Protein AF-0000000070396239 (afdb_homodimer)

Nearest PDB structures (foldseek):
  8in6-assembly1_A  TM=3.986E-01  e=7.238E-07  Aplysia kurodai
  5hbf-assembly3_A  TM=8.368E-01  e=1.268E-02  Homo sapiens
  6so0-assembly1_A  TM=6.307E-01  e=3.453E-02  Homo sapiens
  5hbf-assembly3_B  TM=3.928E-01  e=1.629E-02  Homo sapiens
  8yt8-assembly1_B  TM=1.748E-01  e=2.295E+00  Mus musculus

Structure (mmCIF, N/CA/C/O backbone):
data_AF-0000000070396239-model_v1
#
loop_
_entity.id
_entity.type
_entity.pdbx_description
1 polymer 'Uncharacterized protein LOC111132881'
#
loop_
_atom_site.group_PDB
_atom_site.id
_atom_site.type_symbol
_atom_site.label_atom_id
_atom_site.label_alt_id
_atom_site.label_comp_id
_atom_site.label_asym_id
_atom_site.label_entity_id
_atom_site.label_seq_id
_atom_site.pdbx_PDB_ins_code
_atom_site.Cartn_x
_atom_site.Cartn_y
_atom_site.Cartn_z
_atom_site.occupancy
_atom_site.B_iso_or_equiv
_atom_site.auth_seq_id
_atom_site.auth_comp_id
_atom_site.auth_asym_id
_atom_site.auth_atom_id
_atom_site.pdbx_PDB_model_num
ATOM 1 N N . MET A 1 1 ? 22.234 72.25 -17.516 1 35.88 1 MET A N 1
ATOM 2 C CA . MET A 1 1 ? 21.469 71.125 -18 1 35.88 1 MET A CA 1
ATOM 3 C C . MET A 1 1 ? 21.516 69.938 -17.031 1 35.88 1 MET A C 1
ATOM 5 O O . MET A 1 1 ? 22.516 69.188 -16.969 1 35.88 1 MET A O 1
ATOM 9 N N . LEU A 1 2 ? 20.906 70.125 -15.719 1 42.69 2 LEU A N 1
ATOM 10 C CA . LEU A 1 2 ? 20.766 69.188 -14.594 1 42.69 2 LEU A CA 1
ATOM 11 C C . LEU A 1 2 ? 19.906 68 -14.969 1 42.69 2 LEU A C 1
ATOM 13 O O . LEU A 1 2 ? 18.75 68.125 -15.359 1 42.69 2 LEU A O 1
ATOM 17 N N . SER A 1 3 ? 20.547 66.875 -15.492 1 46.28 3 SER A N 1
ATOM 18 C CA . SER A 1 3 ? 20 65.562 -15.797 1 46.28 3 SER A CA 1
ATOM 19 C C . SER A 1 3 ? 19.375 64.938 -14.57 1 46.28 3 SER A C 1
ATOM 21 O O . SER A 1 3 ? 20.031 64.75 -13.539 1 46.28 3 SER A O 1
ATOM 23 N N . HIS A 1 4 ? 18.062 65.188 -14.281 1 50.72 4 HIS A N 1
ATOM 24 C CA . HIS A 1 4 ? 17.25 64.5 -13.305 1 50.72 4 HIS A CA 1
ATOM 25 C C . HIS A 1 4 ? 17.234 63 -13.602 1 50.72 4 HIS A C 1
ATOM 27 O O . HIS A 1 4 ? 16.781 62.594 -14.672 1 50.72 4 HIS A O 1
ATOM 33 N N . PHE A 1 5 ? 18.203 62.25 -13.07 1 46.81 5 PHE A N 1
ATOM 34 C CA . PHE A 1 5 ? 18.172 60.781 -12.977 1 46.81 5 PHE A CA 1
ATOM 35 C C . PHE A 1 5 ? 16.922 60.312 -12.234 1 46.81 5 PHE A C 1
ATOM 37 O O . PHE A 1 5 ? 16.75 60.625 -11.047 1 46.81 5 PHE A O 1
ATOM 44 N N . LEU A 1 6 ? 15.75 60.125 -12.953 1 47.28 6 LEU A N 1
ATOM 45 C CA . LEU A 1 6 ? 14.586 59.438 -12.406 1 47.28 6 LEU A CA 1
ATOM 46 C C . LEU A 1 6 ? 14.938 58.031 -11.953 1 47.28 6 LEU A C 1
ATOM 48 O O . LEU A 1 6 ? 15.375 57.219 -12.766 1 47.28 6 LEU A O 1
ATOM 52 N N . LEU A 1 7 ? 15.367 57.812 -10.68 1 47.88 7 LEU A N 1
ATOM 53 C CA . LEU A 1 7 ? 15.461 56.5 -10.047 1 47.88 7 LEU A CA 1
ATOM 54 C C . LEU A 1 7 ? 14.117 55.781 -10.086 1 47.88 7 LEU A C 1
ATOM 56 O O . LEU A 1 7 ? 13.148 56.219 -9.461 1 47.88 7 LEU A O 1
ATOM 60 N N . THR A 1 8 ? 13.742 55.031 -11.172 1 49.97 8 THR A N 1
ATOM 61 C CA . THR A 1 8 ? 12.633 54.094 -11.164 1 49.97 8 THR A CA 1
ATOM 62 C C . THR A 1 8 ? 12.883 52.969 -10.141 1 49.97 8 THR A C 1
ATOM 64 O O . THR A 1 8 ? 13.898 52.281 -10.219 1 49.97 8 THR A O 1
ATOM 67 N N . THR A 1 9 ? 12.5 53.156 -8.859 1 50.78 9 THR A N 1
ATOM 68 C CA . THR A 1 9 ? 12.438 52.031 -7.906 1 50.78 9 THR A CA 1
ATOM 69 C C . THR A 1 9 ? 11.625 50.875 -8.469 1 50.78 9 THR A C 1
ATOM 71 O O . THR A 1 9 ? 10.484 51.062 -8.891 1 50.78 9 THR A O 1
ATOM 74 N N . VAL A 1 10 ? 12.203 49.875 -9.055 1 49.81 10 VAL A N 1
ATOM 75 C CA . VAL A 1 10 ? 11.594 48.594 -9.352 1 49.81 10 VAL A CA 1
ATOM 76 C C . VAL A 1 10 ? 11 48 -8.078 1 49.81 10 VAL A C 1
ATOM 78 O O . VAL A 1 10 ? 11.727 47.656 -7.141 1 49.81 10 VAL A O 1
ATOM 81 N N . TYR A 1 11 ? 9.836 48.531 -7.625 1 51.16 11 TYR A N 1
ATOM 82 C CA . TYR A 1 11 ? 9.102 47.75 -6.648 1 51.16 11 TYR A CA 1
ATOM 83 C C . TYR A 1 11 ? 8.977 46.281 -7.105 1 51.16 11 TYR A C 1
ATOM 85 O O . TYR A 1 11 ? 8.258 46 -8.055 1 51.16 11 TYR A O 1
ATOM 93 N N . GLY A 1 12 ? 10.102 45.469 -6.996 1 46.72 12 GLY A N 1
ATOM 94 C CA . GLY A 1 12 ? 10.047 44.031 -7.223 1 46.72 12 GLY A CA 1
ATOM 95 C C . GLY A 1 12 ? 8.867 43.375 -6.531 1 46.72 12 GLY A C 1
ATOM 96 O O . GLY A 1 12 ? 8.547 43.719 -5.391 1 46.72 12 GLY A O 1
ATOM 97 N N . MET A 1 13 ? 7.926 42.625 -7.148 1 49.94 13 MET A N 1
ATOM 98 C CA . MET A 1 13 ? 6.781 41.75 -6.93 1 49.94 13 MET A CA 1
ATOM 99 C C . MET A 1 13 ? 7.125 40.625 -5.934 1 49.94 13 MET A C 1
ATOM 101 O O . MET A 1 13 ? 7.641 39.594 -6.32 1 49.94 13 MET A O 1
ATOM 105 N N . THR A 1 14 ? 7.734 40.875 -4.863 1 52.56 14 THR A N 1
ATOM 106 C CA . THR A 1 14 ? 7.992 39.719 -4.02 1 52.56 14 THR A CA 1
ATOM 107 C C . THR A 1 14 ? 6.688 39.156 -3.471 1 52.56 14 THR A C 1
ATOM 109 O O . THR A 1 14 ? 6.699 38.344 -2.529 1 52.56 14 THR A O 1
ATOM 112 N N . LEU A 1 15 ? 5.41 39.438 -3.887 1 48.34 15 LEU A N 1
ATOM 113 C CA . LEU A 1 15 ? 4.281 39.062 -3.033 1 48.34 15 LEU A CA 1
ATOM 114 C C . LEU A 1 15 ? 3.957 37.594 -3.162 1 48.34 15 LEU A C 1
ATOM 116 O O . LEU A 1 15 ? 2.912 37.125 -2.691 1 48.34 15 LEU A O 1
ATOM 120 N N . VAL A 1 16 ? 4.629 36.812 -3.977 1 49.03 16 VAL A N 1
ATOM 121 C CA . VAL A 1 16 ? 3.984 35.562 -4.324 1 49.03 16 VAL A CA 1
ATOM 122 C C . VAL A 1 16 ? 4.117 34.562 -3.162 1 49.03 16 VAL A C 1
ATOM 124 O O . VAL A 1 16 ? 3.48 33.531 -3.162 1 49.03 16 VAL A O 1
ATOM 127 N N . LEU A 1 17 ? 5.066 34.594 -2.33 1 46.81 17 LEU A N 1
ATOM 128 C CA . LEU A 1 17 ? 5.277 33.531 -1.376 1 46.81 17 LEU A CA 1
ATOM 129 C C . LEU A 1 17 ? 4.215 33.531 -0.282 1 46.81 17 LEU A C 1
ATOM 131 O O . LEU A 1 17 ? 4.062 32.562 0.463 1 46.81 17 LEU A O 1
ATOM 135 N N . ALA A 1 18 ? 3.383 34.5 0.023 1 52.03 18 ALA A N 1
ATOM 136 C CA . ALA A 1 18 ? 2.482 34.656 1.164 1 52.03 18 ALA A CA 1
ATOM 137 C C . ALA A 1 18 ? 1.228 33.812 0.992 1 52.03 18 ALA A C 1
ATOM 139 O O . ALA A 1 18 ? 0.577 33.438 1.974 1 52.03 18 ALA A O 1
ATOM 140 N N . PHE A 1 19 ? 0.921 33.25 -0.24 1 50.09 19 PHE A N 1
ATOM 141 C CA . PHE A 1 19 ? -0.422 32.719 -0.443 1 50.09 19 PHE A CA 1
ATOM 142 C C . PHE A 1 19 ? -0.506 31.25 0.014 1 50.09 19 PHE A C 1
ATOM 144 O O . PHE A 1 19 ? -1.572 30.797 0.423 1 50.09 19 PHE A O 1
ATOM 151 N N . TYR A 1 20 ? 0.455 30.422 -0.102 1 50.03 20 TYR A N 1
ATOM 152 C CA . TYR A 1 20 ? 0.316 29.031 0.312 1 50.03 20 TYR A CA 1
ATOM 153 C C . TYR A 1 20 ? 0.136 28.922 1.822 1 50.03 20 TYR A C 1
ATOM 155 O O . TYR A 1 20 ? -0.576 28.047 2.309 1 50.03 20 TYR A O 1
ATOM 163 N N . GLU A 1 21 ? 0.754 29.75 2.666 1 53.5 21 GLU A N 1
ATOM 164 C CA . GLU A 1 21 ? 0.657 29.797 4.121 1 53.5 21 GLU A CA 1
ATOM 165 C C . GLU A 1 21 ? -0.747 30.188 4.57 1 53.5 21 GLU A C 1
ATOM 167 O O . GLU A 1 21 ? -1.236 29.719 5.594 1 53.5 21 GLU A O 1
ATOM 172 N N . SER A 1 22 ? -1.407 30.812 3.674 1 56.94 22 SER A N 1
ATOM 173 C CA . SER A 1 22 ? -2.701 31.359 4.051 1 56.94 22 SER A CA 1
ATOM 174 C C . SER A 1 22 ? -3.793 30.297 4.02 1 56.94 22 SER A C 1
ATOM 176 O O . SER A 1 22 ? -4.711 30.312 4.844 1 56.94 22 SER A O 1
ATOM 178 N N . ALA A 1 23 ? -3.67 29.391 3.098 1 60.94 23 ALA A N 1
ATOM 179 C CA . ALA A 1 23 ? -4.758 28.422 2.973 1 60.94 23 ALA A CA 1
ATOM 180 C C . ALA A 1 23 ? -4.77 27.453 4.152 1 60.94 23 ALA A C 1
ATOM 182 O O . ALA A 1 23 ? -5.832 27.109 4.676 1 60.94 23 ALA A O 1
ATOM 183 N N . VAL A 1 24 ? -3.621 27.109 4.637 1 63.38 24 VAL A N 1
ATOM 184 C CA . VAL A 1 24 ? -3.557 26.172 5.754 1 63.38 24 VAL A CA 1
ATOM 185 C C . VAL A 1 24 ? -4.055 26.844 7.027 1 63.38 24 VAL A C 1
ATOM 187 O O . VAL A 1 24 ? -4.727 26.219 7.848 1 63.38 24 VAL A O 1
ATOM 190 N N . ASP A 1 25 ? -3.809 28.062 7.09 1 65.94 25 ASP A N 1
ATOM 191 C CA . ASP A 1 25 ? -4.258 28.766 8.281 1 65.94 25 ASP A CA 1
ATOM 192 C C . ASP A 1 25 ? -5.781 28.875 8.32 1 65.94 25 ASP A C 1
ATOM 194 O O . ASP A 1 25 ? -6.387 28.797 9.398 1 65.94 25 ASP A O 1
ATOM 198 N N . GLU A 1 26 ? -6.301 28.906 7.18 1 74.69 26 GLU A N 1
ATOM 199 C CA . GLU A 1 26 ? -7.758 28.938 7.125 1 74.69 26 GLU A CA 1
ATOM 200 C C . GLU A 1 26 ? -8.359 27.609 7.594 1 74.69 26 GLU A C 1
ATOM 202 O O . GLU A 1 26 ? -9.406 27.594 8.242 1 74.69 26 GLU A O 1
ATOM 207 N N . ILE A 1 27 ? -7.582 26.656 7.387 1 73.75 27 ILE A N 1
ATOM 208 C CA . ILE A 1 27 ? -8.086 25.344 7.781 1 73.75 27 ILE A CA 1
ATOM 209 C C . ILE A 1 27 ? -8.031 25.219 9.305 1 73.75 27 ILE A C 1
ATOM 211 O O . ILE A 1 27 ? -8.859 24.531 9.898 1 73.75 27 ILE A O 1
ATOM 215 N N . CYS A 1 28 ? -7.18 25.953 9.914 1 81.19 28 CYS A N 1
ATOM 216 C CA . CYS A 1 28 ? -6.98 25.828 11.352 1 81.19 28 CYS A CA 1
ATOM 217 C C . CYS A 1 28 ? -7.871 26.812 12.109 1 81.19 28 CYS A C 1
ATOM 219 O O . CYS A 1 28 ? -8 26.734 13.328 1 81.19 28 CYS A O 1
ATOM 221 N N . SER A 1 29 ? -8.484 27.594 11.305 1 77.81 29 SER A N 1
ATOM 222 C CA . SER A 1 29 ? -9.297 28.578 12.008 1 77.81 29 SER A CA 1
ATOM 223 C C . SER A 1 29 ? -10.328 27.922 12.906 1 77.81 29 SER A C 1
ATOM 225 O O . SER A 1 29 ? -11.227 27.234 12.43 1 77.81 29 SER A O 1
ATOM 227 N N . GLY A 1 30 ? -10.102 28.031 14.141 1 73.44 30 GLY A N 1
ATOM 228 C CA . GLY A 1 30 ? -11.023 27.5 15.133 1 73.44 30 GLY A CA 1
ATOM 229 C C . GLY A 1 30 ? -10.82 26.016 15.391 1 73.44 30 GLY A C 1
ATOM 230 O O . GLY A 1 30 ? -11.672 25.375 16.016 1 73.44 30 GLY A O 1
ATOM 231 N N . ARG A 1 31 ? -9.812 25.453 14.734 1 74.38 31 ARG A N 1
ATOM 232 C CA . ARG A 1 31 ? -9.594 24.016 14.922 1 74.38 31 ARG A CA 1
ATOM 233 C C . ARG A 1 31 ? -8.211 23.75 15.5 1 74.38 31 ARG A C 1
ATOM 235 O O . ARG A 1 31 ? -7.219 24.344 15.055 1 74.38 31 ARG A O 1
ATOM 242 N N . ASP A 1 32 ? -8.172 23.031 16.672 1 73.94 32 ASP A N 1
ATOM 243 C CA . ASP A 1 32 ? -6.875 22.719 17.266 1 73.94 32 ASP A CA 1
ATOM 244 C C . ASP A 1 32 ? -6.578 21.234 17.188 1 73.94 32 ASP A C 1
ATOM 246 O O . ASP A 1 32 ? -5.5 20.781 17.594 1 73.94 32 ASP A O 1
ATOM 250 N N . ASP A 1 33 ? -7.379 20.594 16.5 1 77.62 33 ASP A N 1
ATOM 251 C CA . ASP A 1 33 ? -7.215 19.156 16.531 1 77.62 33 ASP A CA 1
ATOM 252 C C . ASP A 1 33 ? -6.938 18.594 15.141 1 77.62 33 ASP A C 1
ATOM 254 O O . ASP A 1 33 ? -6.957 17.375 14.93 1 77.62 33 ASP A O 1
ATOM 258 N N . VAL A 1 34 ? -6.578 19.562 14.305 1 78.75 34 VAL A N 1
ATOM 259 C CA . VAL A 1 34 ? -6.438 19.078 12.93 1 78.75 34 VAL A CA 1
ATOM 260 C C . VAL A 1 34 ? -4.965 18.797 12.633 1 78.75 34 VAL A C 1
ATOM 262 O O . VAL A 1 34 ? -4.09 19.594 12.961 1 78.75 34 VAL A O 1
ATOM 265 N N . ILE A 1 35 ? -4.691 17.625 12.172 1 85.19 35 ILE A N 1
ATOM 266 C CA . ILE A 1 35 ? -3.357 17.219 11.75 1 85.19 35 ILE A CA 1
ATOM 267 C C . ILE A 1 35 ? -3.375 16.844 10.266 1 85.19 35 ILE A C 1
ATOM 269 O O . ILE A 1 35 ? -4.289 16.172 9.797 1 85.19 35 ILE A O 1
ATOM 273 N N . PHE A 1 36 ? -2.336 17.453 9.555 1 85.44 36 PHE A N 1
ATOM 274 C CA . PHE A 1 36 ? -2.16 17.141 8.141 1 85.44 36 PHE A CA 1
ATOM 275 C C . PHE A 1 36 ? -0.758 16.609 7.875 1 85.44 36 PHE A C 1
ATOM 277 O O . PHE A 1 36 ? 0.226 17.344 8.023 1 85.44 36 PHE A O 1
ATOM 284 N N . ALA A 1 37 ? -0.773 15.398 7.457 1 91.12 37 ALA A N 1
ATOM 285 C CA . ALA A 1 37 ? 0.536 14.844 7.121 1 91.12 37 ALA A CA 1
ATOM 286 C C . ALA A 1 37 ? 0.984 15.289 5.734 1 91.12 37 ALA A C 1
ATOM 288 O O . ALA A 1 37 ? 0.214 15.227 4.773 1 91.12 37 ALA A O 1
ATOM 289 N N . ARG A 1 38 ? 2.211 15.781 5.652 1 89.88 38 ARG A N 1
ATOM 290 C CA . ARG A 1 38 ? 2.793 16.172 4.375 1 89.88 38 ARG A CA 1
ATOM 291 C C . ARG A 1 38 ? 3.686 15.07 3.816 1 89.88 38 ARG A C 1
ATOM 293 O O . ARG A 1 38 ? 3.756 14.875 2.602 1 89.88 38 ARG A O 1
ATOM 300 N N . SER A 1 39 ? 4.363 14.469 4.645 1 95.06 39 SER A N 1
ATOM 301 C CA . SER A 1 39 ? 5.238 13.336 4.355 1 95.06 39 SER A CA 1
ATOM 302 C C . SER A 1 39 ? 5.391 12.43 5.574 1 95.06 39 SER A C 1
ATOM 304 O O . SER A 1 39 ? 4.852 12.727 6.645 1 95.06 39 SER A O 1
ATOM 306 N N . CYS A 1 40 ? 6.082 11.398 5.352 1 97.06 40 CYS A N 1
ATOM 307 C CA . CYS A 1 40 ? 6.34 10.523 6.492 1 97.06 40 CYS A CA 1
ATOM 308 C C . CYS A 1 40 ? 7.234 11.211 7.516 1 97.06 40 CYS A C 1
ATOM 310 O O . CYS A 1 40 ? 7.312 10.773 8.664 1 97.06 40 CYS A O 1
ATOM 312 N N . LYS A 1 41 ? 7.879 12.312 7.09 1 96.56 41 LYS A N 1
ATOM 313 C CA . LYS A 1 41 ? 8.828 12.977 7.98 1 96.56 41 LYS A CA 1
ATOM 314 C C . LYS A 1 41 ? 8.281 14.312 8.469 1 96.56 41 LYS A C 1
ATOM 316 O O . LYS A 1 41 ? 8.875 14.953 9.336 1 96.56 41 LYS A O 1
ATOM 321 N N . THR A 1 42 ? 7.145 14.742 7.871 1 95.81 42 THR A N 1
ATOM 322 C CA . THR A 1 42 ? 6.664 16.078 8.195 1 95.81 42 THR A CA 1
ATOM 323 C C . THR A 1 42 ? 5.141 16.109 8.258 1 95.81 42 THR A C 1
ATOM 325 O O . THR A 1 42 ? 4.469 15.477 7.441 1 95.81 42 THR A O 1
ATOM 328 N N . TYR A 1 43 ? 4.676 16.812 9.227 1 94.38 43 TYR A N 1
ATOM 329 C CA . TYR A 1 43 ? 3.24 17.047 9.305 1 94.38 43 TYR A CA 1
ATOM 330 C C . TYR A 1 43 ? 2.943 18.422 9.898 1 94.38 43 TYR A C 1
ATOM 332 O O . TYR A 1 43 ? 3.816 19.047 10.508 1 94.38 43 TYR A O 1
ATOM 340 N N . LEU A 1 44 ? 1.719 18.875 9.586 1 91.75 44 LEU A N 1
ATOM 341 C CA . LEU A 1 44 ? 1.223 20.125 10.117 1 91.75 44 LEU A CA 1
ATOM 342 C C . LEU A 1 44 ? 0.203 19.891 11.227 1 91.75 44 LEU A C 1
ATOM 344 O O . LEU A 1 44 ? -0.625 18.984 11.125 1 91.75 44 LEU A O 1
ATOM 348 N N . LYS A 1 45 ? 0.348 20.641 12.203 1 89.69 45 LYS A N 1
ATOM 349 C CA . LYS A 1 45 ? -0.667 20.625 13.258 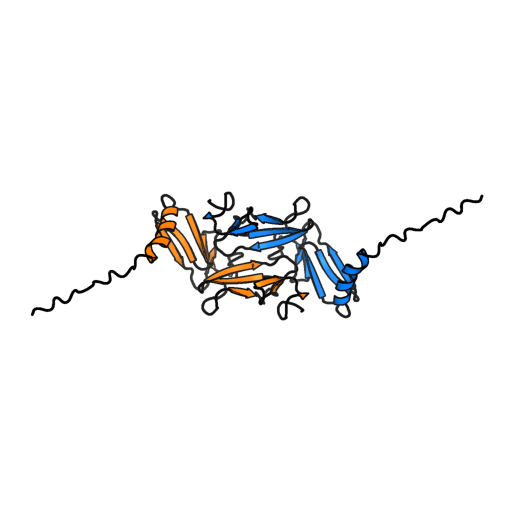1 89.69 45 LYS A CA 1
ATOM 350 C C . LYS A 1 45 ? -1.138 22.047 13.586 1 89.69 45 LYS A C 1
ATOM 352 O O . LYS A 1 45 ? -0.387 23.016 13.422 1 89.69 45 LYS A O 1
ATOM 357 N N . CYS A 1 46 ? -2.439 22.078 13.992 1 86.44 46 CYS A N 1
ATOM 358 C CA . CYS A 1 46 ? -2.994 23.375 14.367 1 86.44 46 CYS A CA 1
ATOM 359 C C . CYS A 1 46 ? -2.748 23.656 15.844 1 86.44 46 CYS A C 1
ATOM 361 O O . CYS A 1 46 ? -3.01 22.812 16.703 1 86.44 46 CYS A O 1
ATOM 363 N N . GLU A 1 47 ? -2.141 24.719 16.062 1 85.06 47 GLU A N 1
ATOM 364 C CA . GLU A 1 47 ? -1.921 25.266 17.406 1 85.06 47 GLU A CA 1
ATOM 365 C C . GLU A 1 47 ? -2.297 26.75 17.453 1 85.06 47 GLU A C 1
ATOM 367 O O . GLU A 1 47 ? -1.696 27.578 16.766 1 85.06 47 GLU A O 1
ATOM 372 N N . ASN A 1 48 ? -3.34 27 18.391 1 85.06 48 ASN A N 1
ATOM 373 C CA . ASN A 1 48 ? -3.805 28.359 18.562 1 85.06 48 ASN A CA 1
ATOM 374 C C . ASN A 1 48 ? -4.246 28.984 17.25 1 85.06 48 ASN A C 1
ATOM 376 O O . ASN A 1 48 ? -3.85 30.094 16.906 1 85.06 48 ASN A O 1
ATOM 380 N N . GLY A 1 49 ? -4.805 28.266 16.406 1 81.06 49 GLY A N 1
ATOM 381 C CA . GLY A 1 49 ? -5.402 28.734 15.164 1 81.06 49 GLY A CA 1
ATOM 382 C C . GLY A 1 49 ? -4.414 28.828 14.016 1 81.06 49 GLY A C 1
ATOM 383 O O . GLY A 1 49 ? -4.766 29.25 12.914 1 81.06 49 GLY A O 1
ATOM 384 N N . THR A 1 50 ? -3.189 28.5 14.305 1 84.44 50 THR A N 1
ATOM 385 C CA . THR A 1 50 ? -2.158 28.562 13.281 1 84.44 50 THR A CA 1
ATOM 386 C C . THR A 1 50 ? -1.571 27.172 13.023 1 84.44 50 THR A C 1
ATOM 388 O O . THR A 1 50 ? -1.437 26.375 13.945 1 84.44 50 THR A O 1
ATOM 391 N N . ALA A 1 51 ? -1.209 27 11.758 1 86.75 51 ALA A N 1
ATOM 392 C CA . ALA A 1 51 ? -0.601 25.719 11.406 1 86.75 51 ALA A CA 1
ATOM 393 C C . ALA A 1 51 ? 0.892 25.719 11.727 1 86.75 51 ALA A C 1
ATOM 395 O O . ALA A 1 51 ? 1.616 26.641 11.352 1 86.75 51 ALA A O 1
ATOM 396 N N . VAL A 1 52 ? 1.249 24.734 12.477 1 91.19 52 VAL A N 1
ATOM 397 C CA . VAL A 1 52 ? 2.666 24.562 12.781 1 91.19 52 VAL A CA 1
ATOM 398 C C . VAL A 1 52 ? 3.184 23.297 12.102 1 91.19 52 VAL A C 1
ATOM 400 O O . VAL A 1 52 ? 2.529 22.25 12.148 1 91.19 52 VAL A O 1
ATOM 403 N N . THR A 1 53 ? 4.414 23.422 11.539 1 93.25 53 THR A N 1
ATOM 404 C CA . THR A 1 53 ? 5.016 22.281 10.867 1 93.25 53 THR A CA 1
ATOM 405 C C . THR A 1 53 ? 5.934 21.516 11.828 1 93.25 53 THR A C 1
ATOM 407 O O . THR A 1 53 ? 6.785 22.125 12.484 1 93.25 53 THR A O 1
ATOM 410 N N . VAL A 1 54 ? 5.711 20.281 11.945 1 95.56 54 VAL A N 1
ATOM 411 C CA . VAL A 1 54 ? 6.562 19.422 12.75 1 95.56 54 VAL A CA 1
ATOM 412 C C . VAL A 1 54 ? 7.41 18.531 11.844 1 95.56 54 VAL A C 1
ATOM 414 O O . VAL A 1 54 ? 6.891 17.922 10.898 1 95.56 54 VAL A O 1
ATOM 417 N N . HIS A 1 55 ? 8.719 18.453 12.102 1 96.5 55 HIS A N 1
ATOM 418 C CA . HIS A 1 55 ? 9.656 17.562 11.414 1 96.5 55 HIS A CA 1
ATOM 419 C C . HIS A 1 55 ? 10.125 16.438 12.328 1 96.5 55 HIS A C 1
ATOM 421 O O . HIS A 1 55 ? 10.602 16.703 13.438 1 96.5 55 HIS A O 1
ATOM 427 N N . CYS A 1 56 ? 10.023 15.266 11.797 1 96.56 56 CYS A N 1
ATOM 428 C CA . CYS A 1 56 ? 10.469 14.133 12.602 1 96.56 56 CYS A CA 1
ATOM 429 C C . CYS A 1 56 ? 11.977 13.953 12.508 1 96.56 56 CYS A C 1
ATOM 431 O O . CYS A 1 56 ? 12.578 14.203 11.453 1 96.56 56 CYS A O 1
ATOM 433 N N . ASP A 1 57 ? 12.547 13.398 13.523 1 94.12 57 ASP A N 1
ATOM 434 C CA . ASP A 1 57 ? 13.992 13.18 13.594 1 94.12 57 ASP A CA 1
ATOM 435 C C . ASP A 1 57 ? 14.406 11.992 12.727 1 94.12 57 ASP A C 1
ATOM 437 O O . ASP A 1 57 ? 13.555 11.32 12.133 1 94.12 57 ASP A O 1
ATOM 441 N N . LYS A 1 58 ? 15.695 11.703 12.68 1 89.25 58 LYS A N 1
ATOM 442 C CA . LYS A 1 58 ? 16.328 10.766 11.766 1 89.25 58 LYS A CA 1
ATOM 443 C C . LYS A 1 58 ? 15.68 9.391 11.844 1 89.25 58 LYS A C 1
ATOM 445 O O . LYS A 1 58 ? 15.305 8.812 10.82 1 89.25 58 LYS A O 1
ATOM 450 N N . TYR A 1 59 ? 15.352 8.93 12.953 1 91.44 59 TYR A N 1
ATOM 451 C CA . TYR A 1 59 ? 14.906 7.547 13.062 1 91.44 59 TYR A CA 1
ATOM 452 C C . TYR A 1 59 ? 13.414 7.477 13.359 1 91.44 59 TYR A C 1
ATOM 454 O O . TYR A 1 59 ? 12.867 6.395 13.594 1 91.44 59 TYR A O 1
ATOM 462 N N . THR A 1 60 ? 12.766 8.641 13.281 1 96.31 60 THR A N 1
ATOM 463 C CA . THR A 1 60 ? 11.344 8.672 13.578 1 96.31 60 THR A CA 1
ATOM 464 C C . THR A 1 60 ? 10.539 9.117 12.359 1 96.31 60 THR A C 1
ATOM 466 O O . THR A 1 60 ? 11.07 9.781 11.469 1 96.31 60 THR A O 1
ATOM 469 N N . VAL A 1 61 ? 9.344 8.594 12.297 1 96.75 61 VAL A N 1
ATOM 470 C CA . VAL A 1 61 ? 8.398 8.961 11.25 1 96.75 61 VAL A CA 1
ATOM 471 C C . VAL A 1 61 ? 7.043 9.305 11.875 1 96.75 61 VAL A C 1
ATOM 473 O O . VAL A 1 61 ? 6.793 8.977 13.039 1 96.75 61 VAL A O 1
ATOM 476 N N . PHE A 1 62 ? 6.285 9.992 11.102 1 95.69 62 PHE A N 1
ATOM 477 C CA . PHE A 1 62 ? 4.961 10.391 11.57 1 95.69 62 PHE A CA 1
ATOM 478 C C . PHE A 1 62 ? 4.043 9.18 11.68 1 95.69 62 PHE A C 1
ATOM 480 O O . PHE A 1 62 ? 3.912 8.406 10.727 1 95.69 62 PHE A O 1
ATOM 487 N N . ASN A 1 63 ? 3.5 9 12.812 1 93.69 63 ASN A N 1
ATOM 488 C CA . ASN A 1 63 ? 2.432 8.039 13.055 1 93.69 63 ASN A CA 1
ATOM 489 C C . ASN A 1 63 ? 1.063 8.711 13.086 1 93.69 63 ASN A C 1
ATOM 491 O O . ASN A 1 63 ? 0.729 9.406 14.055 1 93.69 63 ASN A O 1
ATOM 495 N N . MET A 1 64 ? 0.351 8.461 12.07 1 85.62 64 MET A N 1
ATOM 496 C CA . MET A 1 64 ? -0.935 9.141 11.93 1 85.62 64 MET A CA 1
ATOM 497 C C . MET A 1 64 ? -1.904 8.703 13.023 1 85.62 64 MET A C 1
ATOM 499 O O . MET A 1 64 ? -2.826 9.438 13.375 1 85.62 64 MET A O 1
ATOM 503 N N . ASP A 1 65 ? -1.705 7.555 13.555 1 85.69 65 ASP A N 1
ATOM 504 C CA . ASP A 1 65 ? -2.613 7.043 14.57 1 85.69 65 ASP A CA 1
ATOM 505 C C . ASP A 1 65 ? -2.461 7.809 15.883 1 85.69 65 ASP A C 1
ATOM 507 O O . ASP A 1 65 ? -3.449 8.086 16.562 1 85.69 65 ASP A O 1
ATOM 511 N N . THR A 1 66 ? -1.291 8.148 16.172 1 90.5 66 THR A N 1
ATOM 512 C CA . THR A 1 66 ? -1.04 8.812 17.438 1 90.5 66 THR A CA 1
ATOM 513 C C . THR A 1 66 ? -0.899 10.32 17.25 1 90.5 66 THR A C 1
ATOM 515 O O . THR A 1 66 ? -0.996 11.078 18.219 1 90.5 66 THR A O 1
ATOM 518 N N . GLY A 1 67 ? -0.553 10.672 16.031 1 90.12 67 GLY A N 1
ATOM 519 C CA . GLY A 1 67 ? -0.35 12.078 15.742 1 90.12 67 GLY A CA 1
ATOM 520 C C . GLY A 1 67 ? 1.017 12.586 16.156 1 90.12 67 GLY A C 1
ATOM 521 O O . GLY A 1 67 ? 1.188 13.773 16.422 1 90.12 67 GLY A O 1
ATOM 522 N N . ASN A 1 68 ? 1.917 11.641 16.25 1 94.06 68 ASN A N 1
ATOM 523 C CA . ASN A 1 68 ? 3.254 11.984 16.734 1 94.06 68 ASN A CA 1
ATOM 524 C C . ASN A 1 68 ? 4.336 11.281 15.914 1 94.06 68 ASN A C 1
ATOM 526 O O . ASN A 1 68 ? 4.055 10.305 15.219 1 94.06 68 ASN A O 1
ATOM 530 N N . CYS A 1 69 ? 5.57 11.852 16.094 1 96.88 69 CYS A N 1
ATOM 531 C CA . CYS A 1 69 ? 6.723 11.141 15.547 1 96.88 69 CYS A CA 1
ATOM 532 C C . CYS A 1 69 ? 7.105 9.961 16.422 1 96.88 69 CYS A C 1
ATOM 534 O O . CYS A 1 69 ? 7.215 10.094 17.641 1 96.88 69 CYS A O 1
ATOM 536 N N . GLU A 1 70 ? 7.215 8.883 15.789 1 97 70 GLU A N 1
ATOM 537 C CA . GLU A 1 70 ? 7.621 7.66 16.469 1 97 70 GLU A CA 1
ATOM 538 C C . GLU A 1 70 ? 8.695 6.914 15.688 1 97 70 GLU A C 1
ATOM 540 O O . GLU A 1 70 ? 8.898 7.176 14.5 1 97 70 GLU A O 1
ATOM 545 N N . TYR A 1 71 ? 9.375 6.023 16.453 1 96.38 71 TYR A N 1
ATOM 546 C CA . TYR A 1 71 ? 10.359 5.223 15.742 1 96.38 71 TYR A CA 1
ATOM 547 C C . TYR A 1 71 ? 9.703 4.441 14.609 1 96.38 71 TYR A C 1
ATOM 549 O O . TYR A 1 71 ? 8.617 3.873 14.781 1 96.38 71 TYR A O 1
ATOM 557 N N . ALA A 1 72 ? 10.344 4.434 13.484 1 93.75 72 ALA A N 1
ATOM 558 C CA . ALA A 1 72 ? 9.773 3.891 12.25 1 93.75 72 ALA A CA 1
ATOM 559 C C . ALA A 1 72 ? 9.32 2.447 12.453 1 93.75 72 ALA A C 1
ATOM 561 O O . ALA A 1 72 ? 8.25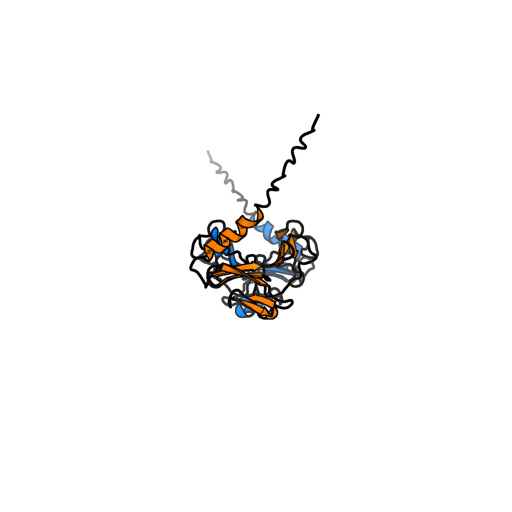 2.055 11.984 1 93.75 72 ALA A O 1
ATOM 562 N N . PHE A 1 73 ? 10.102 1.674 13.125 1 90.88 73 PHE A N 1
ATOM 563 C CA . PHE A 1 73 ? 9.797 0.253 13.258 1 90.88 73 PHE A CA 1
ATOM 564 C C . PHE A 1 73 ? 8.539 0.04 14.086 1 90.88 73 PHE A C 1
ATOM 566 O O . PHE A 1 73 ? 7.988 -1.064 14.117 1 90.88 73 PHE A O 1
ATOM 573 N N . ASN A 1 74 ? 8 1.143 14.711 1 91.38 74 ASN A N 1
ATOM 574 C CA . ASN A 1 74 ? 6.773 1.059 15.492 1 91.38 74 ASN A CA 1
ATOM 575 C C . ASN A 1 74 ? 5.574 1.575 14.711 1 91.38 74 ASN A C 1
ATOM 577 O O . ASN A 1 74 ? 4.453 1.597 15.219 1 91.38 74 ASN A O 1
ATOM 581 N N . VAL A 1 75 ? 5.832 2.01 13.586 1 91.19 75 VAL A N 1
ATOM 582 C CA . VAL A 1 75 ? 4.789 2.645 12.789 1 91.19 75 VAL A CA 1
ATOM 583 C C . VAL A 1 75 ? 4.402 1.735 11.625 1 91.19 75 VAL A C 1
ATOM 585 O O . VAL A 1 75 ? 5.266 1.131 10.984 1 91.19 75 VAL A O 1
ATOM 588 N N . HIS A 1 76 ? 3.105 1.575 11.312 1 83.56 76 HIS A N 1
ATOM 589 C CA . HIS A 1 76 ? 2.637 0.735 10.211 1 83.56 76 HIS A CA 1
ATOM 590 C C . HIS A 1 76 ? 2.766 1.454 8.875 1 83.56 76 HIS A C 1
ATOM 592 O O . HIS A 1 76 ? 3.158 2.623 8.828 1 83.56 76 HIS A O 1
ATOM 598 N N . SER A 1 77 ? 2.475 0.719 7.816 1 85.5 77 SER A N 1
ATOM 599 C CA . SER A 1 77 ? 2.445 1.312 6.484 1 85.5 77 SER A CA 1
ATOM 600 C C . SER A 1 77 ? 1.513 2.518 6.434 1 85.5 77 SER A C 1
ATOM 602 O O . SER A 1 77 ? 0.516 2.568 7.16 1 85.5 77 SER A O 1
ATOM 604 N N . PRO A 1 78 ? 1.894 3.479 5.738 1 91.31 78 PRO A N 1
ATOM 605 C CA . PRO A 1 78 ? 2.9 3.441 4.676 1 91.31 78 PRO A CA 1
ATOM 606 C C . PRO A 1 78 ? 4.277 3.902 5.152 1 91.31 78 PRO A C 1
ATOM 608 O O . PRO A 1 78 ? 5.266 3.754 4.43 1 91.31 78 PRO A O 1
ATOM 611 N N . CYS A 1 79 ? 4.504 4.293 6.398 1 94.25 79 CYS A N 1
ATOM 612 C CA . CYS A 1 79 ? 5.723 5.012 6.766 1 94.25 79 CYS A CA 1
ATOM 613 C C . CYS A 1 79 ? 6.621 4.148 7.641 1 94.25 79 CYS A C 1
ATOM 615 O O . CYS A 1 79 ? 7.734 4.551 7.984 1 94.25 79 CYS A O 1
ATOM 617 N N . GLY A 1 80 ? 6.246 2.957 7.98 1 89.75 80 GLY A N 1
ATOM 618 C CA . GLY A 1 80 ? 6.879 2.154 9.016 1 89.75 80 GLY A CA 1
ATOM 619 C C . GLY A 1 80 ? 8.297 1.737 8.672 1 89.75 80 GLY A C 1
ATOM 620 O O . GLY A 1 80 ? 9.055 1.312 9.539 1 89.75 80 GLY A O 1
ATOM 621 N N . VAL A 1 81 ? 8.75 1.67 7.477 1 89.38 81 VAL A N 1
ATOM 622 C CA . VAL A 1 81 ? 10.125 1.437 7.039 1 89.38 81 VAL A CA 1
ATOM 623 C C . VAL A 1 81 ? 10.641 2.662 6.289 1 89.38 81 VAL A C 1
ATOM 625 O O . VAL A 1 81 ? 10.289 2.885 5.129 1 89.38 81 VAL A O 1
ATOM 628 N N . PHE A 1 82 ? 11.477 3.361 7.055 1 92.44 82 PHE A N 1
ATOM 629 C CA . PHE A 1 82 ? 11.914 4.637 6.5 1 92.44 82 PHE A CA 1
ATOM 630 C C . PHE A 1 82 ? 12.883 4.422 5.34 1 92.44 82 PHE A C 1
ATOM 632 O O . PHE A 1 82 ? 13.727 3.523 5.391 1 92.44 82 PHE A O 1
ATOM 639 N N . ARG A 1 83 ? 12.758 5.262 4.336 1 93.75 83 ARG A N 1
ATOM 640 C CA . ARG A 1 83 ? 13.68 5.348 3.213 1 93.75 83 ARG A CA 1
ATOM 641 C C . ARG A 1 83 ? 14.219 6.766 3.055 1 93.75 83 ARG A C 1
ATOM 643 O O . ARG A 1 83 ? 13.461 7.734 3.15 1 93.75 83 ARG A O 1
ATOM 650 N N . ASP A 1 84 ? 15.516 6.828 2.881 1 93.88 84 ASP A N 1
ATOM 651 C CA . ASP A 1 84 ? 16.141 8.133 2.703 1 93.88 84 ASP A CA 1
ATOM 652 C C . ASP A 1 84 ? 15.992 8.625 1.266 1 93.88 84 ASP A C 1
ATOM 654 O O . ASP A 1 84 ? 16.578 8.055 0.345 1 93.88 84 ASP A O 1
ATOM 658 N N . CYS A 1 85 ? 15.305 9.719 1.085 1 96.12 85 CYS A N 1
ATOM 659 C CA . CYS A 1 85 ? 15.016 10.266 -0.234 1 96.12 85 CYS A CA 1
ATOM 660 C C . CYS A 1 85 ? 15.891 11.477 -0.525 1 96.12 85 CYS A C 1
ATOM 662 O O . CYS A 1 85 ? 15.773 12.094 -1.584 1 96.12 85 CYS A O 1
ATOM 664 N N . SER A 1 86 ? 16.828 11.828 0.319 1 94.69 86 SER A N 1
ATOM 665 C CA . SER A 1 86 ? 17.578 13.07 0.229 1 94.69 86 SER A CA 1
ATOM 666 C C . SER A 1 86 ? 18.438 13.117 -1.033 1 94.69 86 SER A C 1
ATOM 668 O O . SER A 1 86 ? 18.719 14.195 -1.561 1 94.69 86 SER A O 1
ATOM 670 N N . LYS A 1 87 ? 18.812 11.992 -1.555 1 96.75 87 LYS A N 1
ATOM 671 C CA . LYS A 1 87 ? 19.703 11.953 -2.715 1 96.75 87 LYS A CA 1
ATOM 672 C C . LYS A 1 87 ? 19 11.344 -3.922 1 96.75 87 LYS A C 1
ATOM 674 O O . LYS A 1 87 ? 19.656 10.961 -4.898 1 96.75 87 LYS A O 1
ATOM 679 N N . LEU A 1 88 ? 17.75 11.172 -3.836 1 96.69 88 LEU A N 1
ATOM 680 C CA . LEU A 1 88 ? 17 10.547 -4.918 1 96.69 88 LEU A CA 1
ATOM 681 C C . LEU A 1 88 ? 16.172 11.586 -5.68 1 96.69 88 LEU A C 1
ATOM 683 O O . LEU A 1 88 ? 15.742 12.586 -5.102 1 96.69 88 LEU A O 1
ATOM 687 N N . PRO A 1 89 ? 16.031 11.344 -6.984 1 96.88 89 PRO A N 1
ATOM 688 C CA . PRO A 1 89 ? 15.07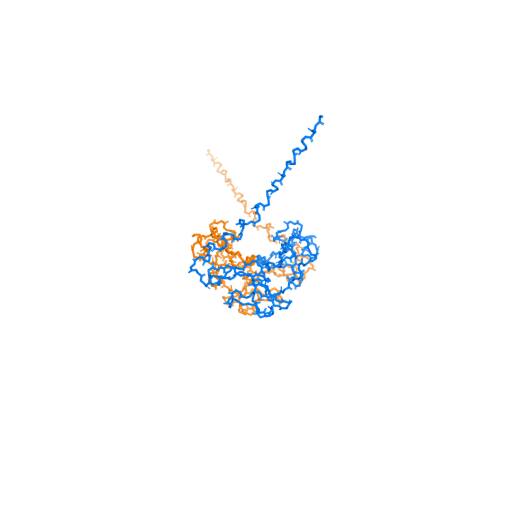8 12.195 -7.715 1 96.88 89 PRO A CA 1
ATOM 689 C C . PRO A 1 89 ? 13.625 11.922 -7.332 1 96.88 89 PRO A C 1
ATOM 691 O O . PRO A 1 89 ? 13.336 10.938 -6.656 1 96.88 89 PRO A O 1
ATOM 694 N N . ASP A 1 90 ? 12.781 12.852 -7.738 1 96.5 90 ASP A N 1
ATOM 695 C CA . ASP A 1 90 ? 11.352 12.594 -7.566 1 96.5 90 ASP A CA 1
ATOM 696 C C . ASP A 1 90 ? 10.914 11.375 -8.375 1 96.5 90 ASP A C 1
ATOM 698 O O . ASP A 1 90 ? 11.359 11.18 -9.508 1 96.5 90 ASP A O 1
ATOM 702 N N . GLY A 1 91 ? 10.125 10.531 -7.734 1 95.81 91 GLY A N 1
ATOM 703 C CA . GLY A 1 91 ? 9.648 9.352 -8.43 1 95.81 91 GLY A CA 1
ATOM 704 C C . GLY A 1 91 ? 9.367 8.18 -7.5 1 95.81 91 GLY A C 1
ATOM 705 O O . GLY A 1 91 ? 9.195 8.375 -6.293 1 95.81 91 GLY A O 1
ATOM 706 N N . HIS A 1 92 ? 9.117 7.023 -8.109 1 97.38 92 HIS A N 1
ATOM 707 C CA . HIS A 1 92 ? 8.828 5.781 -7.395 1 97.38 92 HIS A CA 1
ATOM 708 C C . HIS A 1 92 ? 9.992 4.805 -7.496 1 97.38 92 HIS A C 1
ATOM 710 O O . HIS A 1 92 ? 10.625 4.691 -8.547 1 97.38 92 HIS A O 1
ATOM 716 N N . PHE A 1 93 ? 10.25 4.168 -6.418 1 97.44 93 PHE A N 1
ATOM 717 C CA . PHE A 1 93 ? 11.375 3.242 -6.352 1 97.44 93 PHE A CA 1
ATOM 718 C C . PHE A 1 93 ? 10.93 1.892 -5.801 1 97.44 93 PHE A C 1
ATOM 720 O O . PHE A 1 93 ? 10.125 1.829 -4.867 1 97.44 93 PHE A O 1
ATOM 727 N N . PRO A 1 94 ? 11.438 0.821 -6.434 1 97.06 94 PRO A N 1
ATOM 728 C CA . PRO A 1 94 ? 11.016 -0.506 -5.977 1 97.06 94 PRO A CA 1
ATOM 729 C C . PRO A 1 94 ? 11.539 -0.842 -4.582 1 97.06 94 PRO A C 1
ATOM 731 O O . PRO A 1 94 ? 12.633 -0.414 -4.207 1 97.06 94 PRO A O 1
ATOM 734 N N . ASP A 1 95 ? 10.758 -1.53 -3.822 1 95.25 95 ASP A N 1
ATOM 735 C CA . ASP A 1 95 ? 11.25 -2.16 -2.602 1 95.25 95 ASP A CA 1
ATOM 73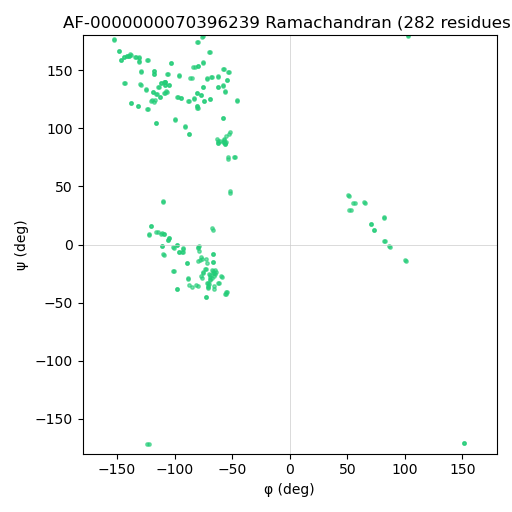6 C C . ASP A 1 95 ? 11.805 -3.555 -2.889 1 95.25 95 ASP A C 1
ATOM 738 O O . ASP A 1 95 ? 11.078 -4.547 -2.807 1 95.25 95 ASP A O 1
ATOM 742 N N . THR A 1 96 ? 13.047 -3.604 -3.08 1 93.38 96 THR A N 1
ATOM 743 C CA . THR A 1 96 ? 13.672 -4.859 -3.467 1 93.38 96 THR A CA 1
ATOM 744 C C . THR A 1 96 ? 13.727 -5.824 -2.285 1 93.38 96 THR A C 1
ATOM 746 O O . THR A 1 96 ? 13.82 -7.039 -2.473 1 93.38 96 THR A O 1
ATOM 749 N N . GLU A 1 97 ? 13.641 -5.293 -1.134 1 89.69 97 GLU A N 1
ATOM 750 C CA . GLU A 1 97 ? 13.617 -6.141 0.056 1 89.69 97 GLU A CA 1
ATOM 751 C C . GLU A 1 97 ? 12.32 -6.93 0.147 1 89.69 97 GLU A C 1
ATOM 753 O O . GLU A 1 97 ? 12.273 -7.996 0.764 1 89.69 97 GLU A O 1
ATOM 758 N N . GLN A 1 98 ? 11.32 -6.367 -0.451 1 89.31 98 GLN A N 1
ATOM 759 C CA . GLN A 1 98 ? 10.031 -7.059 -0.489 1 89.31 98 GLN A CA 1
ATOM 760 C C . GLN A 1 98 ? 9.703 -7.531 -1.902 1 89.31 98 GLN A C 1
ATOM 762 O O . GLN A 1 98 ? 8.562 -7.406 -2.355 1 89.31 98 GLN A O 1
ATOM 767 N N . LYS A 1 99 ? 10.734 -7.973 -2.592 1 88.62 99 LYS A N 1
ATOM 768 C CA . LYS A 1 99 ? 10.633 -8.602 -3.904 1 88.62 99 LYS A CA 1
ATOM 769 C C . LYS A 1 99 ? 9.82 -7.742 -4.871 1 88.62 99 LYS A C 1
ATOM 771 O O . LYS A 1 99 ? 9.039 -8.258 -5.672 1 88.62 99 LYS A O 1
ATOM 776 N N . CYS A 1 100 ? 9.859 -6.488 -4.695 1 94.56 100 CYS A N 1
ATOM 777 C CA . CYS A 1 100 ? 9.289 -5.488 -5.59 1 94.56 100 CYS A CA 1
ATOM 778 C C . CYS A 1 100 ? 7.766 -5.516 -5.539 1 94.56 100 CYS A C 1
ATOM 780 O O . CYS A 1 100 ? 7.102 -4.98 -6.43 1 94.56 100 CYS A O 1
ATOM 782 N N . MET A 1 101 ? 7.219 -6.094 -4.543 1 92.19 101 MET A N 1
ATOM 783 C CA . MET A 1 101 ? 5.766 -6.148 -4.418 1 92.19 101 MET A CA 1
ATOM 784 C C . MET A 1 101 ? 5.219 -4.832 -3.875 1 92.19 101 MET A C 1
ATOM 786 O O . MET A 1 101 ? 4.004 -4.672 -3.725 1 92.19 101 MET A O 1
ATOM 790 N N . ARG A 1 102 ? 6.031 -3.934 -3.578 1 93.88 102 ARG A N 1
ATOM 791 C CA . ARG A 1 102 ? 5.68 -2.564 -3.215 1 93.88 102 ARG A CA 1
ATOM 792 C C . ARG A 1 102 ? 6.766 -1.587 -3.654 1 93.88 102 ARG A C 1
ATOM 794 O O . ARG A 1 102 ? 7.855 -2 -4.055 1 93.88 102 ARG A O 1
ATOM 801 N N . PHE A 1 103 ? 6.418 -0.382 -3.621 1 96.81 103 PHE A N 1
ATOM 802 C CA . PHE A 1 103 ? 7.34 0.689 -3.982 1 96.81 103 PHE A CA 1
ATOM 803 C C . PHE A 1 103 ? 7.184 1.88 -3.045 1 96.81 103 PHE A C 1
ATOM 805 O O . PHE A 1 103 ? 6.23 1.94 -2.266 1 96.81 103 PHE A O 1
ATOM 812 N N . TYR A 1 104 ? 8.172 2.721 -3.035 1 97 104 TYR A N 1
ATOM 813 C CA . TYR A 1 104 ? 8.055 3.93 -2.229 1 97 104 TYR A CA 1
ATOM 814 C C . TYR A 1 104 ? 8.25 5.176 -3.082 1 97 104 TYR A C 1
ATOM 816 O O . TYR A 1 104 ? 8.828 5.105 -4.172 1 97 104 TYR A O 1
ATOM 824 N N . THR A 1 105 ? 7.754 6.266 -2.572 1 96.5 105 THR A N 1
ATOM 825 C CA . THR A 1 105 ? 7.695 7.508 -3.33 1 96.5 105 THR A CA 1
ATOM 826 C C . THR A 1 105 ? 8.57 8.578 -2.684 1 96.5 105 THR A C 1
ATOM 828 O O . THR A 1 105 ? 8.523 8.773 -1.468 1 96.5 105 THR A O 1
ATOM 831 N N . CYS A 1 106 ? 9.391 9.156 -3.496 1 97 106 CYS A N 1
ATOM 832 C CA . CYS A 1 106 ? 10.164 10.328 -3.098 1 97 106 CYS A CA 1
ATOM 833 C C . CYS A 1 106 ? 9.719 11.562 -3.863 1 97 106 CYS A C 1
ATOM 835 O O . CYS A 1 106 ? 9.562 11.523 -5.086 1 97 106 CYS A O 1
ATOM 837 N N . TRP A 1 107 ? 9.406 12.602 -3.125 1 95.44 107 TRP A N 1
ATOM 838 C CA . TRP A 1 107 ? 9 13.883 -3.686 1 95.44 107 TRP A CA 1
ATOM 839 C C . TRP A 1 107 ? 9.656 15.039 -2.93 1 95.44 107 TRP A C 1
ATOM 841 O O . TRP A 1 107 ? 9.477 15.172 -1.717 1 95.44 107 TRP A O 1
ATOM 851 N N . LYS A 1 108 ? 10.398 15.844 -3.695 1 95.31 108 LYS A N 1
ATOM 852 C CA . LYS A 1 108 ? 11.109 16.969 -3.1 1 95.31 108 LYS A CA 1
ATOM 853 C C . LYS A 1 108 ? 11.93 16.531 -1.892 1 95.31 108 LYS A C 1
ATOM 855 O O . LYS A 1 108 ? 11.828 17.125 -0.817 1 95.31 108 LYS A O 1
ATOM 860 N N . LYS A 1 109 ? 12.547 15.43 -2.094 1 95.25 109 LYS A N 1
ATOM 861 C CA . LYS A 1 109 ? 13.516 14.883 -1.144 1 95.25 109 LYS A CA 1
ATOM 862 C C . LYS A 1 109 ? 12.812 14.328 0.096 1 95.25 109 LYS A C 1
ATOM 864 O O . LYS A 1 109 ? 13.453 14.07 1.115 1 95.25 109 LYS A O 1
ATOM 869 N N . SER A 1 110 ? 11.508 14.195 0.01 1 95.19 110 SER A N 1
ATOM 870 C CA . SER A 1 110 ? 10.734 13.68 1.134 1 95.19 110 SER A CA 1
ATOM 871 C C . SER A 1 110 ? 10.211 12.273 0.846 1 95.19 110 SER A C 1
ATOM 873 O O . SER A 1 110 ? 9.781 11.984 -0.274 1 95.19 110 SER A O 1
ATOM 875 N N . PHE A 1 111 ? 10.273 11.461 1.886 1 97 111 PHE A N 1
ATOM 876 C CA . PHE A 1 111 ? 9.734 10.109 1.854 1 97 111 PHE A CA 1
ATOM 877 C C . PHE A 1 111 ? 8.227 10.117 2.078 1 97 111 PHE A C 1
ATOM 879 O O . PHE A 1 111 ? 7.754 10.508 3.15 1 97 111 PHE A O 1
ATOM 886 N N . LEU A 1 112 ? 7.457 9.641 1.129 1 96.56 112 LEU A N 1
ATOM 887 C CA . LEU A 1 112 ? 6.004 9.727 1.214 1 96.56 112 LEU A CA 1
ATOM 888 C C . LEU A 1 112 ? 5.395 8.367 1.538 1 96.56 112 LEU A C 1
ATOM 890 O O . LEU A 1 112 ? 4.172 8.211 1.55 1 96.56 112 LEU A O 1
ATOM 894 N N . GLY A 1 113 ? 6.281 7.367 1.768 1 96.06 113 GLY A N 1
ATOM 895 C CA . GLY A 1 113 ? 5.785 6.078 2.221 1 96.06 113 GLY A CA 1
ATOM 896 C C . GLY A 1 113 ? 5.738 5.035 1.119 1 96.06 113 GLY A C 1
ATOM 897 O O . GLY A 1 113 ? 6.07 5.324 -0.032 1 96.06 113 GLY A O 1
ATOM 898 N N . PHE A 1 114 ? 5.277 3.812 1.521 1 94.81 114 PHE A N 1
ATOM 899 C CA . PHE A 1 114 ? 5.188 2.68 0.607 1 94.81 114 PHE A CA 1
ATOM 900 C C . PHE A 1 114 ? 3.779 2.557 0.036 1 94.81 114 PHE A C 1
ATOM 902 O O . PHE A 1 114 ? 2.797 2.807 0.735 1 94.81 114 PHE A O 1
ATOM 909 N N . ASN A 1 115 ? 3.752 2.135 -1.216 1 93.38 115 ASN A N 1
ATOM 910 C CA . ASN A 1 115 ? 2.541 1.687 -1.897 1 93.38 115 ASN A CA 1
ATOM 911 C C . ASN A 1 115 ? 2.639 0.218 -2.301 1 93.38 115 ASN A C 1
ATOM 913 O O . ASN A 1 115 ? 3.6 -0.188 -2.957 1 93.38 115 ASN A O 1
ATOM 917 N N . SER A 1 116 ? 1.669 -0.543 -1.844 1 91.81 116 SER A N 1
ATOM 918 C CA . SER A 1 116 ? 1.699 -1.956 -2.209 1 91.81 116 SER A CA 1
ATOM 919 C C . SER A 1 116 ? 1.02 -2.193 -3.553 1 91.81 116 SER A C 1
ATOM 921 O O . SER A 1 116 ? 0 -1.571 -3.857 1 91.81 116 SER A O 1
ATOM 923 N N . CYS A 1 117 ? 1.594 -3.105 -4.266 1 92.94 117 CYS A N 1
ATOM 924 C CA . CYS A 1 117 ? 0.931 -3.609 -5.461 1 92.94 117 CYS A CA 1
ATOM 925 C C . CYS A 1 117 ? -0.142 -4.629 -5.102 1 92.94 117 CYS A C 1
ATOM 927 O O . CYS A 1 117 ? -0.089 -5.246 -4.035 1 92.94 117 CYS A O 1
ATOM 929 N N . ALA A 1 118 ? -1.114 -4.707 -5.984 1 90.25 118 ALA A N 1
ATOM 930 C CA . ALA A 1 118 ? -2.029 -5.832 -5.828 1 90.25 118 ALA A CA 1
ATOM 931 C C . ALA A 1 118 ? -1.276 -7.16 -5.863 1 90.25 118 ALA A C 1
ATOM 933 O O . ALA A 1 118 ? -0.202 -7.254 -6.461 1 90.25 118 ALA A O 1
ATOM 934 N N . MET A 1 119 ? -1.902 -8.102 -5.148 1 92.5 119 MET A N 1
ATOM 935 C CA . MET A 1 119 ? -1.21 -9.383 -5.07 1 92.5 119 MET A CA 1
ATOM 936 C C . MET A 1 119 ? -0.942 -9.938 -6.465 1 92.5 119 MET A C 1
ATOM 938 O O . MET A 1 119 ? -1.827 -9.93 -7.324 1 92.5 119 MET A O 1
ATOM 942 N N . GLY A 1 120 ? 0.284 -10.375 -6.734 1 88.81 120 GLY A N 1
ATOM 943 C CA . GLY A 1 120 ? 0.686 -10.969 -8 1 88.81 120 GLY A CA 1
ATOM 944 C C . GLY A 1 120 ? 1.417 -9.992 -8.906 1 88.81 120 GLY A C 1
ATOM 945 O O . GLY A 1 120 ? 2.055 -10.406 -9.883 1 88.81 120 GLY A O 1
ATOM 946 N N . LEU A 1 121 ? 1.316 -8.773 -8.539 1 92.38 121 LEU A N 1
ATOM 947 C CA . LEU A 1 121 ? 1.969 -7.754 -9.352 1 92.38 121 LEU A CA 1
ATOM 948 C C . LEU A 1 121 ? 3.262 -7.281 -8.703 1 92.38 121 LEU A C 1
ATOM 950 O O . LEU A 1 121 ? 3.443 -7.43 -7.492 1 92.38 121 LEU A O 1
ATOM 954 N N . VAL A 1 122 ? 4.117 -6.773 -9.578 1 94.06 122 VAL A N 1
ATOM 955 C CA . VAL A 1 122 ? 5.383 -6.215 -9.117 1 94.06 122 VAL A CA 1
ATOM 956 C C . VAL A 1 122 ? 5.598 -4.84 -9.742 1 94.06 122 VAL A C 1
ATOM 958 O O . VAL A 1 122 ? 5.004 -4.516 -10.773 1 94.06 122 VAL A O 1
ATOM 961 N N . PHE A 1 123 ? 6.398 -4.078 -9.102 1 97.12 123 PHE A N 1
ATOM 962 C CA . PHE A 1 123 ? 6.617 -2.709 -9.562 1 97.12 123 PHE A CA 1
ATOM 963 C C . PHE A 1 123 ? 7.488 -2.689 -10.812 1 97.12 123 PHE A C 1
ATOM 965 O O . PHE A 1 123 ? 8.57 -3.277 -10.828 1 97.12 123 PHE A O 1
ATOM 972 N N . ASN A 1 124 ? 6.961 -2.08 -11.852 1 97.75 124 ASN A N 1
ATOM 973 C CA . ASN A 1 124 ? 7.668 -1.817 -13.102 1 97.75 124 ASN A CA 1
ATOM 974 C C . ASN A 1 124 ? 8.352 -0.455 -13.078 1 97.75 124 ASN A C 1
ATOM 976 O O . ASN A 1 124 ? 7.707 0.574 -13.289 1 97.75 124 ASN A O 1
ATOM 980 N N . VAL A 1 125 ? 9.633 -0.48 -12.859 1 95.56 125 VAL A N 1
ATOM 981 C CA . VAL A 1 125 ? 10.391 0.749 -12.648 1 95.56 125 VAL A CA 1
ATOM 982 C C . VAL A 1 125 ? 10.305 1.626 -13.898 1 95.56 125 VAL A C 1
ATOM 984 O O . VAL A 1 125 ? 10.203 2.852 -13.797 1 95.56 125 VAL A O 1
ATOM 987 N N . ARG A 1 126 ? 10.234 1.056 -14.984 1 95.38 126 ARG A N 1
ATOM 988 C CA . ARG A 1 126 ? 10.219 1.798 -16.234 1 95.38 126 ARG A CA 1
ATOM 989 C C . ARG A 1 126 ? 8.883 2.504 -16.438 1 95.38 126 ARG A C 1
ATOM 991 O O . ARG A 1 126 ? 8.844 3.682 -16.797 1 95.38 126 ARG A O 1
ATOM 998 N N . GLU A 1 127 ? 7.855 1.762 -16.188 1 95.81 127 GLU A N 1
ATOM 999 C CA . GLU A 1 127 ? 6.52 2.305 -16.438 1 95.81 127 GLU A CA 1
ATOM 1000 C C . GLU A 1 127 ? 5.988 3.025 -15.195 1 95.81 127 GLU A C 1
ATOM 1002 O O . GLU A 1 127 ? 4.977 3.727 -15.266 1 95.81 127 GLU A O 1
ATOM 1007 N N . GLN A 1 128 ? 6.602 2.781 -14.086 1 95.38 128 GLN A N 1
ATOM 1008 C CA . GLN A 1 128 ? 6.266 3.412 -12.812 1 95.38 128 GLN A CA 1
ATOM 1009 C C . GLN A 1 128 ? 4.871 3.008 -12.344 1 95.38 128 GLN A C 1
ATOM 1011 O O . GLN A 1 128 ? 4.109 3.84 -11.844 1 95.38 128 GLN A O 1
ATOM 1016 N N . VAL A 1 129 ? 4.523 1.818 -12.609 1 93.94 129 VAL A N 1
ATOM 1017 C CA . VAL A 1 129 ? 3.26 1.225 -12.18 1 93.94 129 VAL A CA 1
ATOM 1018 C C . VAL A 1 129 ? 3.488 -0.227 -11.766 1 93.94 129 VAL A C 1
ATOM 1020 O O . VAL A 1 129 ? 4.52 -0.818 -12.086 1 93.94 129 VAL A O 1
ATOM 1023 N N . CYS A 1 130 ? 2.535 -0.787 -11.023 1 94.62 130 CYS A N 1
ATOM 1024 C CA . CYS A 1 130 ? 2.533 -2.227 -10.781 1 94.62 130 CYS A CA 1
ATOM 1025 C C . CYS A 1 130 ? 2.059 -2.982 -12.016 1 94.62 130 CYS A C 1
ATOM 1027 O O . CYS A 1 130 ? 1.117 -2.555 -12.688 1 94.62 130 CYS A O 1
ATOM 1029 N N . ASP A 1 131 ? 2.781 -4.031 -12.305 1 94.81 131 ASP A N 1
ATOM 1030 C CA . ASP A 1 131 ? 2.58 -4.785 -13.539 1 94.81 131 ASP A CA 1
ATOM 1031 C C . ASP A 1 131 ? 2.803 -6.277 -13.32 1 94.81 131 ASP A C 1
ATOM 1033 O O . ASP A 1 131 ? 3.357 -6.684 -12.297 1 94.81 131 ASP A O 1
ATOM 1037 N N . TRP A 1 132 ? 2.289 -7.008 -14.234 1 89.38 132 TRP A N 1
ATOM 1038 C CA . TRP A 1 132 ? 2.559 -8.438 -14.164 1 89.38 132 TRP A CA 1
ATOM 1039 C C . TRP A 1 132 ? 4.051 -8.719 -14.297 1 89.38 132 TRP A C 1
ATOM 1041 O O . TRP A 1 132 ? 4.738 -8.086 -15.102 1 89.38 132 TRP A O 1
ATOM 1051 N N . PRO A 1 133 ? 4.52 -9.75 -13.57 1 89.69 133 PRO A N 1
ATOM 1052 C CA . PRO A 1 133 ? 5.961 -10.008 -13.578 1 89.69 133 PRO A CA 1
ATOM 1053 C C . PRO A 1 133 ? 6.5 -10.305 -14.977 1 89.69 133 PRO A C 1
ATOM 1055 O O . PRO A 1 133 ? 7.648 -9.977 -15.281 1 89.69 133 PRO A O 1
ATOM 1058 N N . PHE A 1 134 ? 5.707 -10.812 -15.82 1 86.62 134 PHE A N 1
ATOM 1059 C CA . PHE A 1 134 ? 6.191 -11.195 -17.141 1 86.62 134 PHE A CA 1
ATOM 1060 C C . PHE A 1 134 ? 6.359 -9.977 -18.031 1 86.62 134 PHE A C 1
ATOM 1062 O O . PHE A 1 134 ? 6.973 -10.055 -19.094 1 86.62 134 PHE A O 1
ATOM 1069 N N . ASN A 1 135 ? 5.871 -8.852 -17.625 1 92.44 135 ASN A N 1
ATOM 1070 C CA . ASN A 1 135 ? 6.039 -7.598 -18.359 1 92.44 135 ASN A CA 1
ATOM 1071 C C . ASN A 1 135 ? 7.211 -6.785 -17.828 1 92.44 135 ASN A C 1
ATOM 1073 O O . ASN A 1 135 ? 7.562 -5.746 -18.391 1 92.44 135 ASN A O 1
ATOM 1077 N N . VAL A 1 136 ? 7.773 -7.266 -16.75 1 94.5 136 VAL A N 1
ATOM 1078 C CA . VAL A 1 136 ? 8.75 -6.457 -16.031 1 94.5 136 VAL A CA 1
ATOM 1079 C C . VAL A 1 136 ? 10.125 -7.121 -16.109 1 94.5 136 VAL A C 1
ATOM 1081 O O . VAL A 1 136 ? 10.25 -8.328 -15.922 1 94.5 136 VAL A O 1
ATOM 1084 N N . MET A 1 137 ? 11.102 -6.281 -16.375 1 92.69 137 MET A N 1
ATOM 1085 C CA . MET A 1 137 ? 12.461 -6.809 -16.469 1 92.69 137 MET A CA 1
ATOM 1086 C C . MET A 1 137 ? 13.023 -7.117 -15.078 1 92.69 137 MET A C 1
ATOM 1088 O O . MET A 1 137 ? 12.523 -6.602 -14.078 1 92.69 137 MET A O 1
ATOM 1092 N N . ALA A 1 138 ? 14.055 -8.078 -15.078 1 91.44 138 ALA A N 1
ATOM 1093 C CA . ALA A 1 138 ? 14.805 -8.281 -13.836 1 91.44 138 ALA A CA 1
ATOM 1094 C C . ALA A 1 138 ? 15.359 -6.969 -13.305 1 91.44 138 ALA A C 1
ATOM 1096 O O . ALA A 1 138 ? 15.648 -6.051 -14.078 1 91.44 138 ALA A O 1
ATOM 1097 N N . PRO A 1 139 ? 15.484 -6.816 -12.039 1 92.75 139 PRO A N 1
ATOM 1098 C CA . PRO A 1 139 ? 15.367 -7.883 -11.047 1 92.75 139 PRO A CA 1
ATOM 1099 C C . PRO A 1 139 ? 13.953 -8.016 -10.492 1 92.75 139 PRO A C 1
ATOM 1101 O O . PRO A 1 139 ? 13.664 -8.945 -9.727 1 92.75 139 PRO A O 1
ATOM 1104 N N . CYS A 1 140 ? 13.016 -7.137 -10.898 1 93.81 140 CYS A N 1
ATOM 1105 C CA . CYS A 1 140 ? 11.688 -7.156 -10.289 1 93.81 140 CYS A CA 1
ATOM 1106 C C . CYS A 1 140 ? 10.773 -8.125 -11.031 1 93.81 140 CYS A C 1
ATOM 1108 O O . CYS A 1 140 ? 9.867 -8.711 -10.422 1 93.81 140 CYS A O 1
ATOM 1110 N N . GLY A 1 141 ? 11.031 -8.266 -12.219 1 89.75 141 GLY A N 1
ATOM 1111 C CA . GLY A 1 141 ? 10.195 -9.141 -13.031 1 89.75 141 GLY A CA 1
ATOM 1112 C C . GLY A 1 141 ? 10.977 -10.258 -13.703 1 89.75 141 GLY A C 1
ATOM 1113 O O . GLY A 1 141 ? 12.141 -10.5 -13.367 1 89.75 141 GLY A O 1
ATOM 1114 N N . ILE A 1 142 ? 10.273 -10.984 -14.594 1 82.69 142 ILE A N 1
ATOM 1115 C CA . ILE A 1 142 ? 10.891 -12.156 -15.211 1 82.69 142 ILE A CA 1
ATOM 1116 C C . ILE A 1 142 ? 10.891 -12 -16.734 1 82.69 142 ILE A C 1
ATOM 1118 O O . ILE A 1 142 ? 11.109 -12.969 -17.453 1 82.69 142 ILE A O 1
ATOM 1122 N N . ARG A 1 143 ? 10.547 -10.891 -17.109 1 84.38 143 ARG A N 1
ATOM 1123 C CA . ARG A 1 143 ? 10.656 -10.656 -18.547 1 84.38 143 ARG A CA 1
ATOM 1124 C C . ARG A 1 143 ? 12.102 -10.781 -19.016 1 84.38 143 ARG A C 1
ATOM 1126 O O . ARG A 1 143 ? 13.008 -10.242 -18.375 1 84.38 143 ARG A O 1
ATOM 1133 N N . MET B 1 1 ? -39.344 -39.5 -53.281 1 35.44 1 MET B N 1
ATOM 1134 C CA . MET B 1 1 ? -38.688 -38.188 -53.062 1 35.44 1 MET B CA 1
ATOM 1135 C C . MET B 1 1 ? -38.156 -38.094 -51.625 1 35.44 1 MET B C 1
ATOM 1137 O O . MET B 1 1 ? -38.906 -37.938 -50.688 1 35.44 1 MET B O 1
ATOM 1141 N N . LEU B 1 2 ? -37.031 -38.969 -51.281 1 43.66 2 LEU B N 1
ATOM 1142 C CA . LEU B 1 2 ? -36.25 -39.125 -50.062 1 43.66 2 LEU B CA 1
ATOM 1143 C C . LEU B 1 2 ? -35.5 -37.812 -49.719 1 43.66 2 LEU B C 1
ATOM 1145 O O . LEU B 1 2 ? -34.688 -37.344 -50.531 1 43.66 2 LEU B O 1
ATOM 1149 N N . SER B 1 3 ? -36.156 -36.875 -48.969 1 46.31 3 SER B N 1
ATOM 1150 C CA . SER B 1 3 ? -35.594 -35.656 -48.406 1 46.31 3 SER B CA 1
ATOM 1151 C C . SER B 1 3 ? -34.375 -35.938 -47.531 1 46.31 3 SER B C 1
ATOM 1153 O O . SER B 1 3 ? -34.469 -36.75 -46.594 1 46.31 3 SER B O 1
ATOM 1155 N N . HIS B 1 4 ? -33.125 -35.875 -48.094 1 49.34 4 HIS B N 1
ATOM 1156 C CA . HIS B 1 4 ? -31.844 -35.875 -47.375 1 49.34 4 HIS B CA 1
ATOM 1157 C C . HIS B 1 4 ? -31.781 -34.75 -46.344 1 49.34 4 HIS B C 1
ATOM 1159 O O . HIS B 1 4 ? -31.891 -33.562 -46.688 1 49.34 4 HIS B O 1
ATOM 1165 N N . PHE B 1 5 ? -32.25 -35 -45.094 1 46.84 5 PHE B N 1
ATOM 1166 C CA . PHE B 1 5 ? -31.969 -34.156 -43.938 1 46.84 5 PHE B CA 1
ATOM 1167 C C . PHE B 1 5 ? -30.469 -34.031 -43.719 1 46.84 5 PHE B C 1
ATOM 1169 O O . PHE B 1 5 ? -29.781 -35 -43.469 1 46.84 5 PHE B O 1
ATOM 1176 N N . LEU B 1 6 ? -29.797 -32.969 -44.344 1 46.69 6 LEU B N 1
ATOM 1177 C CA . LEU B 1 6 ? -28.422 -32.594 -44.031 1 46.69 6 LEU B CA 1
ATOM 1178 C C . LEU B 1 6 ? -28.297 -32.188 -42.562 1 46.69 6 LEU B C 1
ATOM 1180 O O . LEU B 1 6 ? -28.938 -31.219 -42.125 1 46.69 6 LEU B O 1
ATOM 1184 N N . LEU B 1 7 ? -28.031 -33.125 -41.625 1 47.34 7 LEU B N 1
ATOM 1185 C CA . LEU B 1 7 ? -27.609 -32.812 -40.25 1 47.34 7 LEU B CA 1
ATOM 1186 C C . LEU B 1 7 ? -26.359 -31.953 -40.25 1 47.34 7 LEU B C 1
ATOM 1188 O O . LEU B 1 7 ? -25.297 -32.406 -40.688 1 47.34 7 LEU B O 1
ATOM 1192 N N . THR B 1 8 ? -26.422 -30.578 -40.312 1 50.34 8 THR B N 1
ATOM 1193 C CA . THR B 1 8 ? -25.297 -29.688 -40.031 1 50.34 8 THR B CA 1
ATOM 1194 C C . THR B 1 8 ? -24.844 -29.844 -38.594 1 50.34 8 THR B C 1
ATOM 1196 O O . THR B 1 8 ? -25.625 -29.641 -37.656 1 50.34 8 THR B O 1
ATOM 1199 N N . THR B 1 9 ? -23.906 -30.781 -38.312 1 51.19 9 THR B N 1
ATOM 1200 C CA . THR B 1 9 ? -23.188 -30.828 -37.031 1 51.19 9 THR B CA 1
ATOM 1201 C C . THR B 1 9 ? -22.562 -29.469 -36.719 1 51.19 9 THR B C 1
ATOM 1203 O O . THR B 1 9 ? -21.812 -28.922 -37.531 1 51.19 9 THR B O 1
ATOM 1206 N N . VAL B 1 10 ? -23.156 -28.594 -35.969 1 50.19 10 VAL B N 1
ATOM 1207 C CA . VAL B 1 10 ? -22.562 -27.422 -35.344 1 50.19 10 VAL B CA 1
ATOM 1208 C C . VAL B 1 10 ? -21.344 -27.828 -34.531 1 50.19 10 VAL B C 1
ATOM 1210 O O . VAL B 1 10 ? -21.469 -28.516 -33.5 1 50.19 10 VAL B O 1
ATOM 1213 N N . TYR B 1 11 ? -20.219 -28.172 -35.219 1 51.47 11 TYR B N 1
ATOM 1214 C CA . TYR B 1 11 ? -18.969 -28.219 -34.438 1 51.47 11 TYR B CA 1
ATOM 1215 C C . TYR B 1 11 ? -18.828 -26.953 -33.594 1 51.47 11 TYR B C 1
ATOM 1217 O O . TYR B 1 11 ? -18.547 -25.875 -34.125 1 51.47 11 TYR B O 1
ATOM 1225 N N . GLY B 1 12 ? -19.594 -26.812 -32.469 1 47.25 12 GLY B N 1
ATOM 1226 C CA . GLY B 1 12 ? -19.406 -25.734 -31.5 1 47.25 12 GLY B CA 1
ATOM 1227 C C . GLY B 1 12 ? -17.953 -25.516 -31.141 1 47.25 12 GLY B C 1
ATOM 1228 O O . GLY B 1 12 ? -17.188 -26.469 -30.953 1 47.25 12 GLY B O 1
ATOM 1229 N N . MET B 1 13 ? -17.281 -24.328 -31.266 1 50 13 MET B N 1
ATOM 1230 C CA . MET B 1 13 ? -16.031 -23.625 -30.969 1 50 13 MET B CA 1
ATOM 1231 C C . MET B 1 13 ? -15.68 -23.75 -29.484 1 50 13 MET B C 1
ATOM 1233 O O . MET B 1 13 ? -16.047 -22.906 -28.672 1 50 13 MET B O 1
ATOM 1237 N N . THR B 1 14 ? -15.773 -24.844 -28.875 1 52.94 14 THR B N 1
ATOM 1238 C CA . THR B 1 14 ? -15.398 -24.812 -27.469 1 52.94 14 THR B CA 1
ATOM 1239 C C . THR B 1 14 ? -13.898 -24.531 -27.312 1 52.94 14 THR B C 1
ATOM 1241 O O . THR B 1 14 ? -13.328 -24.734 -26.234 1 52.94 14 THR B O 1
ATOM 1244 N N . LEU B 1 15 ? -13.039 -24.094 -28.297 1 47.94 15 LEU B N 1
ATOM 1245 C CA . LEU B 1 15 ? -11.602 -24.234 -28.094 1 47.94 15 LEU B CA 1
ATOM 1246 C C . LEU B 1 15 ? -11.07 -23.141 -27.172 1 47.94 15 LEU B C 1
ATOM 1248 O O . LEU B 1 15 ? -9.859 -22.984 -27.016 1 47.94 15 LEU B O 1
ATOM 1252 N N . VAL B 1 16 ? -11.867 -22.188 -26.781 1 48.16 16 VAL B N 1
ATOM 1253 C CA . VAL B 1 16 ? -11.18 -21 -26.297 1 48.16 16 VAL B CA 1
ATOM 1254 C C . VAL B 1 16 ? -10.633 -21.25 -24.891 1 48.16 16 VAL B C 1
ATOM 1256 O O . VAL B 1 16 ? -9.773 -20.516 -24.406 1 48.16 16 VAL B O 1
ATOM 1259 N N . LEU B 1 17 ? -11.164 -22.062 -24.062 1 46.88 17 LEU B N 1
ATOM 1260 C CA . LEU B 1 17 ? -10.742 -22.125 -22.672 1 46.88 17 LEU B CA 1
ATOM 1261 C C . LEU B 1 17 ? -9.367 -22.781 -22.562 1 46.88 17 LEU B C 1
ATOM 1263 O O . LEU B 1 17 ? -8.711 -22.688 -21.516 1 46.88 17 LEU B O 1
ATOM 1267 N N . ALA B 1 18 ? -8.758 -23.422 -23.5 1 51.59 18 ALA B N 1
ATOM 1268 C CA . ALA B 1 18 ? -7.531 -24.203 -23.406 1 51.59 18 ALA B CA 1
ATOM 1269 C C . ALA B 1 18 ? -6.301 -23.297 -23.422 1 51.59 18 ALA B C 1
ATOM 1271 O O . ALA B 1 18 ? -5.254 -23.656 -22.875 1 51.59 18 ALA B O 1
ATOM 1272 N N . PHE B 1 19 ? -6.438 -22 -23.812 1 49.72 19 PHE B N 1
ATOM 1273 C CA . PHE B 1 19 ? -5.219 -21.25 -24.094 1 49.72 19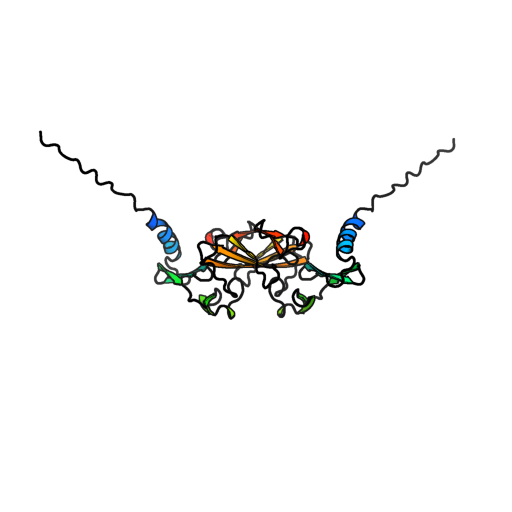 PHE B CA 1
ATOM 1274 C C . PHE B 1 19 ? -4.645 -20.656 -22.812 1 49.72 19 PHE B C 1
ATOM 1276 O O . PHE B 1 19 ? -3.428 -20.516 -22.672 1 49.72 19 PHE B O 1
ATOM 1283 N N . TYR B 1 20 ? -5.363 -20.203 -21.875 1 50.38 20 TYR B N 1
ATOM 1284 C CA . TYR B 1 20 ? -4.785 -19.594 -20.672 1 50.38 20 TYR B CA 1
ATOM 1285 C C . TYR B 1 20 ? -4.023 -20.625 -19.859 1 50.38 20 TYR B C 1
ATOM 1287 O O . TYR B 1 20 ? -2.992 -20.312 -19.25 1 50.38 20 TYR B O 1
ATOM 1295 N N . GLU B 1 21 ? -4.453 -21.875 -19.719 1 54.25 21 GLU B N 1
ATOM 1296 C CA . GLU B 1 21 ? -3.822 -22.984 -19 1 54.25 21 GLU B CA 1
ATOM 1297 C C . GLU B 1 21 ? -2.482 -23.359 -19.641 1 54.25 21 GLU B C 1
ATOM 1299 O O . GLU B 1 21 ? -1.533 -23.703 -18.922 1 54.25 21 GLU B O 1
ATOM 1304 N N . SER B 1 22 ? -2.422 -23.016 -20.859 1 57.34 22 SER B N 1
AT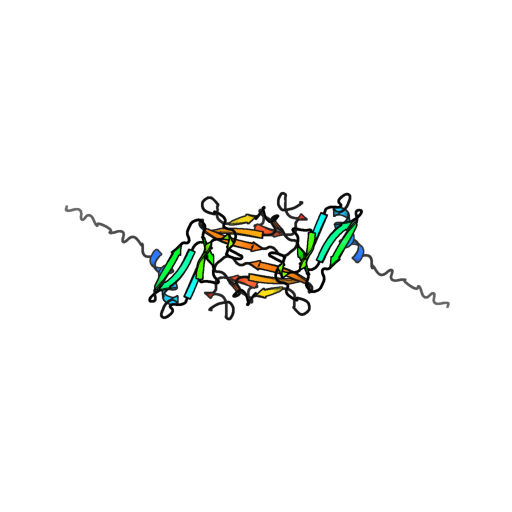OM 1305 C CA . SER B 1 22 ? -1.23 -23.453 -21.578 1 57.34 22 SER B CA 1
ATOM 1306 C C . SER B 1 22 ? -0.04 -22.547 -21.281 1 57.34 22 SER B C 1
ATOM 1308 O O . SER B 1 22 ? 1.095 -23.016 -21.172 1 57.34 22 SER B O 1
ATOM 1310 N N . ALA B 1 23 ? -0.327 -21.297 -21.125 1 61.03 23 ALA B N 1
ATOM 1311 C CA . ALA B 1 23 ? 0.797 -20.391 -20.922 1 61.03 23 ALA B CA 1
ATOM 1312 C C . ALA B 1 23 ? 1.445 -20.609 -19.562 1 61.03 23 ALA B C 1
ATOM 1314 O O . ALA B 1 23 ? 2.672 -20.594 -19.438 1 61.03 23 ALA B O 1
ATOM 1315 N N . VAL B 1 24 ? 0.657 -20.953 -18.594 1 63.16 24 VAL B N 1
ATOM 1316 C CA . VAL B 1 24 ? 1.207 -21.172 -17.25 1 63.16 24 VAL B CA 1
ATOM 1317 C C . VAL B 1 24 ? 2.018 -22.469 -17.234 1 63.16 24 VAL B C 1
ATOM 1319 O O . VAL B 1 24 ? 3.064 -22.531 -16.578 1 63.16 24 VAL B O 1
ATOM 1322 N N . ASP B 1 25 ? 1.591 -23.344 -17.984 1 66.12 25 ASP B N 1
ATOM 1323 C CA . ASP B 1 25 ? 2.322 -24.609 -18 1 66.12 25 ASP B CA 1
ATOM 1324 C C . ASP B 1 25 ? 3.695 -24.438 -18.656 1 66.12 25 ASP B C 1
ATOM 1326 O O . ASP B 1 25 ? 4.668 -25.078 -18.234 1 66.12 25 ASP B O 1
ATOM 1330 N N . GLU B 1 26 ? 3.713 -23.547 -19.531 1 74.75 26 GLU B N 1
ATOM 1331 C CA . GLU B 1 26 ? 5.004 -23.266 -20.172 1 74.75 26 GLU B CA 1
ATOM 1332 C C . GLU B 1 26 ? 5.977 -22.641 -19.172 1 74.75 26 GLU B C 1
ATOM 1334 O O . GLU B 1 26 ? 7.176 -22.922 -19.203 1 74.75 26 GLU B O 1
ATOM 1339 N N . ILE B 1 27 ? 5.383 -22 -18.297 1 73.69 27 ILE B N 1
ATOM 1340 C CA . ILE B 1 27 ? 6.234 -21.328 -17.312 1 73.69 27 ILE B CA 1
ATOM 1341 C C . ILE B 1 27 ? 6.797 -22.344 -16.328 1 73.69 27 ILE B C 1
ATOM 1343 O O . ILE B 1 27 ? 7.91 -22.188 -15.82 1 73.69 27 ILE B O 1
ATOM 1347 N N . CYS B 1 28 ? 6.121 -23.438 -16.203 1 81.06 28 CYS B N 1
ATOM 1348 C CA . CYS B 1 28 ? 6.523 -24.438 -15.227 1 81.06 28 CYS B CA 1
ATOM 1349 C C . CYS B 1 28 ? 7.434 -25.484 -15.859 1 81.06 28 CYS B C 1
ATOM 1351 O O . CYS B 1 28 ? 8.039 -26.297 -15.156 1 81.06 28 CYS B O 1
ATOM 1353 N N . SER B 1 29 ? 7.531 -25.312 -17.109 1 77.88 29 SER B N 1
ATOM 1354 C CA . SER B 1 29 ? 8.352 -26.328 -17.75 1 77.88 29 SER B CA 1
ATOM 1355 C C . SER B 1 29 ? 9.758 -26.359 -17.156 1 77.88 29 SER B C 1
ATOM 1357 O O . SER B 1 29 ? 10.516 -25.406 -17.297 1 77.88 29 SER B O 1
ATOM 1359 N N . GLY B 1 30 ? 10.008 -27.375 -16.453 1 73.38 30 GLY B N 1
ATOM 1360 C CA . GLY B 1 30 ? 11.32 -27.578 -15.867 1 73.38 30 GLY B CA 1
ATOM 1361 C C . GLY B 1 30 ? 11.523 -26.812 -14.57 1 73.38 30 GLY B C 1
ATOM 1362 O O . GLY B 1 30 ? 12.648 -26.688 -14.078 1 73.38 30 GLY B O 1
ATOM 1363 N N . ARG B 1 31 ? 10.469 -26.141 -14.133 1 74.5 31 ARG B N 1
ATOM 1364 C CA . ARG B 1 31 ? 10.617 -25.359 -12.906 1 74.5 31 ARG B CA 1
ATOM 1365 C C . ARG B 1 31 ? 9.641 -25.828 -11.836 1 74.5 31 ARG B C 1
ATOM 1367 O O . ARG B 1 31 ? 8.461 -26.062 -12.125 1 74.5 31 ARG B O 1
ATOM 1374 N N . ASP B 1 32 ? 10.188 -26.219 -10.641 1 74.12 32 ASP B N 1
ATOM 1375 C CA . ASP B 1 32 ? 9.297 -26.672 -9.57 1 74.12 32 ASP B CA 1
ATOM 1376 C C . ASP B 1 32 ? 9.273 -25.672 -8.422 1 74.12 32 ASP B C 1
ATOM 1378 O O . ASP B 1 32 ? 8.539 -25.844 -7.445 1 74.12 32 ASP B O 1
ATOM 1382 N N . ASP B 1 33 ? 9.836 -24.609 -8.68 1 77.88 33 ASP B N 1
ATOM 1383 C CA . ASP B 1 33 ? 9.969 -23.688 -7.547 1 77.88 33 ASP B CA 1
ATOM 1384 C C . ASP B 1 33 ? 9.281 -22.359 -7.832 1 77.88 33 ASP B C 1
ATOM 1386 O O . ASP B 1 33 ? 9.43 -21.406 -7.074 1 77.88 33 ASP B O 1
ATOM 1390 N N . VAL B 1 34 ? 8.461 -22.469 -8.859 1 78.75 34 VAL B N 1
ATOM 1391 C CA . VAL B 1 34 ? 7.879 -21.188 -9.242 1 78.75 34 VAL B CA 1
ATOM 1392 C C . VAL B 1 34 ? 6.492 -21.031 -8.617 1 78.75 34 VAL B C 1
ATOM 1394 O O . VAL B 1 34 ? 5.68 -21.953 -8.664 1 78.75 34 VAL B O 1
ATOM 1397 N N . ILE B 1 35 ? 6.277 -19.969 -7.934 1 85.31 35 ILE B N 1
ATOM 1398 C CA . ILE B 1 35 ? 4.988 -19.625 -7.34 1 85.31 35 ILE B CA 1
ATOM 1399 C C . ILE B 1 35 ? 4.488 -18.312 -7.922 1 85.31 35 ILE B C 1
ATOM 1401 O O . ILE B 1 35 ? 5.254 -17.359 -8.055 1 85.31 35 ILE B O 1
ATOM 1405 N N . PHE B 1 36 ? 3.156 -18.375 -8.344 1 85.5 36 PHE B N 1
ATOM 1406 C CA . PHE B 1 36 ? 2.5 -17.172 -8.852 1 85.5 36 PHE B CA 1
ATOM 1407 C C . PHE B 1 36 ? 1.232 -16.875 -8.055 1 85.5 36 PHE B C 1
ATOM 1409 O O . PHE B 1 36 ? 0.271 -17.641 -8.102 1 85.5 36 PHE B O 1
ATOM 1416 N N . ALA B 1 37 ? 1.305 -15.773 -7.43 1 91.06 37 ALA B N 1
ATOM 1417 C CA . ALA B 1 37 ? 0.097 -15.398 -6.699 1 91.06 37 ALA B CA 1
ATOM 1418 C C . ALA B 1 37 ? -0.937 -14.773 -7.629 1 91.06 37 ALA B C 1
ATOM 1420 O O . ALA B 1 37 ? -0.61 -13.891 -8.43 1 91.06 37 ALA B O 1
ATOM 1421 N N . ARG B 1 38 ? -2.158 -15.258 -7.555 1 90.06 38 ARG B N 1
ATOM 1422 C CA . ARG B 1 38 ? -3.258 -14.695 -8.336 1 90.06 38 ARG B CA 1
ATOM 1423 C C . ARG B 1 38 ? -4.078 -13.719 -7.496 1 90.06 38 ARG B C 1
ATOM 1425 O O . ARG B 1 38 ? -4.586 -12.727 -8.016 1 90.06 38 ARG B O 1
ATOM 1432 N N . SER B 1 39 ? -4.25 -14.039 -6.324 1 95.12 39 SER B N 1
ATOM 1433 C CA . SER B 1 39 ? -4.945 -13.234 -5.324 1 95.12 39 SER B CA 1
ATOM 1434 C C . SER B 1 39 ? -4.438 -13.539 -3.922 1 95.12 39 SER B C 1
ATOM 1436 O O . SER B 1 39 ? -3.58 -14.406 -3.74 1 95.12 39 SER B O 1
ATOM 1438 N N . CYS B 1 40 ? -4.957 -12.805 -3.025 1 97.06 40 CYS B N 1
ATOM 1439 C CA . CYS B 1 40 ? -4.574 -13.086 -1.646 1 97.06 40 CYS B CA 1
ATOM 1440 C C . CYS B 1 40 ? -5.102 -14.445 -1.203 1 97.06 40 CYS B C 1
ATOM 1442 O O . CYS B 1 40 ? -4.637 -15 -0.206 1 97.06 40 CYS B O 1
ATOM 1444 N N . LYS B 1 41 ? -6.055 -15.008 -1.981 1 96.62 41 LYS B N 1
ATOM 1445 C CA . LYS B 1 41 ? -6.672 -16.266 -1.575 1 96.62 41 LYS B CA 1
ATOM 1446 C C . LYS B 1 41 ? -6.238 -17.406 -2.484 1 96.62 41 LYS B C 1
ATOM 1448 O O . LYS B 1 41 ? -6.547 -18.578 -2.215 1 96.62 41 LYS B O 1
ATOM 1453 N N . THR B 1 42 ? -5.523 -17.062 -3.586 1 95.88 42 THR B N 1
ATOM 1454 C CA . THR B 1 42 ? -5.215 -18.109 -4.562 1 95.88 42 THR B CA 1
ATOM 1455 C C . THR B 1 42 ? -3.822 -17.891 -5.152 1 95.88 42 THR B C 1
ATOM 1457 O O . THR B 1 42 ? -3.422 -16.766 -5.422 1 95.88 42 THR B O 1
ATOM 1460 N N . TYR B 1 43 ? -3.154 -18.969 -5.285 1 94.19 43 TYR B N 1
ATOM 1461 C CA . TYR B 1 43 ? -1.874 -18.922 -5.98 1 94.19 43 TYR B CA 1
ATOM 1462 C C . TYR B 1 43 ? -1.628 -20.219 -6.754 1 94.19 43 TYR B C 1
ATOM 1464 O O . TYR B 1 43 ? -2.289 -21.234 -6.512 1 94.19 43 TYR B O 1
ATOM 1472 N N . LEU B 1 44 ? -0.738 -20.078 -7.742 1 91.75 44 LEU B N 1
ATOM 1473 C CA . LEU B 1 44 ? -0.319 -21.219 -8.555 1 91.75 44 LEU B CA 1
ATOM 1474 C C . LEU B 1 44 ? 1.081 -21.672 -8.156 1 91.75 44 LEU B C 1
ATOM 1476 O O . LEU B 1 44 ? 1.956 -20.844 -7.883 1 91.75 44 LEU B O 1
ATOM 1480 N N . LYS B 1 45 ? 1.197 -22.906 -8.086 1 89.62 45 LYS B N 1
ATOM 1481 C CA . LYS B 1 45 ? 2.529 -23.484 -7.887 1 89.62 45 LYS B CA 1
ATOM 1482 C C . LYS B 1 45 ? 2.818 -24.578 -8.906 1 89.62 45 LYS B C 1
ATOM 1484 O O . LYS B 1 45 ? 1.897 -25.234 -9.406 1 89.62 45 LYS B O 1
ATOM 1489 N N . CYS B 1 46 ? 4.141 -24.656 -9.219 1 86.31 46 CYS B N 1
ATOM 1490 C CA . CYS B 1 46 ? 4.543 -25.688 -10.156 1 86.31 46 CYS B CA 1
ATOM 1491 C C . CYS B 1 46 ? 4.84 -27 -9.438 1 86.31 46 CYS B C 1
ATOM 1493 O O . CYS B 1 46 ? 5.562 -27.016 -8.438 1 86.31 46 CYS B O 1
ATOM 1495 N N . GLU B 1 47 ? 4.184 -27.984 -9.836 1 85.19 47 GLU B N 1
ATOM 1496 C CA . GLU B 1 47 ? 4.406 -29.344 -9.383 1 85.19 47 GLU B CA 1
ATOM 1497 C C . GLU B 1 47 ? 4.488 -30.312 -10.57 1 85.19 47 GLU B C 1
ATOM 1499 O O . GLU B 1 47 ? 3.52 -30.469 -11.32 1 85.19 47 GLU B O 1
ATOM 1504 N N . ASN B 1 48 ? 5.746 -30.969 -10.641 1 84.94 48 ASN B N 1
ATOM 1505 C CA . ASN B 1 48 ? 5.973 -31.938 -11.719 1 84.94 48 ASN B CA 1
ATOM 1506 C C . ASN B 1 48 ? 5.742 -31.297 -13.086 1 84.94 48 ASN B C 1
ATOM 1508 O O . ASN B 1 48 ? 5.043 -31.859 -13.93 1 84.94 48 ASN B O 1
ATOM 1512 N N . GLY B 1 49 ? 6.051 -30.125 -13.266 1 81 49 GLY B N 1
ATOM 1513 C CA . GLY B 1 49 ? 6.02 -29.438 -14.555 1 81 49 GLY B CA 1
ATOM 1514 C C . GLY B 1 49 ? 4.664 -28.828 -14.867 1 81 49 GLY B C 1
ATOM 1515 O O . GLY B 1 49 ? 4.48 -28.25 -15.938 1 81 49 GLY B O 1
ATOM 1516 N N . THR B 1 50 ? 3.732 -29.031 -13.984 1 84.38 50 THR B N 1
ATOM 1517 C CA . THR B 1 50 ? 2.391 -28.5 -14.203 1 84.38 50 THR B CA 1
ATOM 1518 C C . THR B 1 50 ? 2.021 -27.5 -13.117 1 84.38 50 THR B C 1
ATOM 1520 O O . THR B 1 50 ? 2.408 -27.656 -11.953 1 84.38 50 THR B O 1
ATOM 1523 N N . ALA B 1 51 ? 1.245 -26.531 -13.539 1 86.81 51 ALA B N 1
ATOM 1524 C CA . ALA B 1 51 ? 0.796 -25.531 -12.57 1 86.81 51 ALA B CA 1
ATOM 1525 C C . ALA B 1 51 ? -0.422 -26.016 -11.797 1 86.81 51 ALA B C 1
ATOM 1527 O O . ALA B 1 51 ? -1.394 -26.484 -12.391 1 86.81 51 ALA B O 1
ATOM 1528 N N . VAL B 1 52 ? -0.273 -25.984 -10.539 1 91.12 52 VAL B N 1
ATOM 1529 C CA . VAL B 1 52 ? -1.396 -26.344 -9.68 1 91.12 52 VAL B CA 1
ATOM 1530 C C . VAL B 1 52 ? -1.89 -25.109 -8.938 1 91.12 52 VAL B C 1
ATOM 1532 O O . VAL B 1 52 ? -1.087 -24.328 -8.414 1 91.12 52 VAL B O 1
ATOM 1535 N N . THR B 1 53 ? -3.248 -25.016 -8.859 1 93.25 53 THR B N 1
ATOM 1536 C CA . THR B 1 53 ? -3.838 -23.875 -8.156 1 93.25 53 THR B CA 1
ATOM 1537 C C . THR B 1 53 ? -4.141 -24.219 -6.707 1 93.25 53 THR B C 1
ATOM 1539 O O . THR B 1 53 ? -4.758 -25.25 -6.43 1 93.25 53 THR B O 1
ATOM 1542 N N . VAL B 1 54 ? -3.654 -23.438 -5.82 1 95.62 54 VAL B N 1
ATOM 1543 C CA . VAL B 1 54 ? -3.938 -23.594 -4.398 1 95.62 54 VAL B CA 1
ATOM 1544 C C . VAL B 1 54 ? -4.895 -22.5 -3.936 1 95.62 54 VAL B C 1
ATOM 1546 O O . VAL B 1 54 ? -4.688 -21.328 -4.238 1 95.62 54 VAL B O 1
ATOM 1549 N N . HIS B 1 55 ? -5.961 -22.875 -3.223 1 96.5 55 HIS B N 1
ATOM 1550 C CA . HIS B 1 55 ? -6.914 -21.969 -2.605 1 96.5 55 HIS B CA 1
ATOM 1551 C C . HIS B 1 55 ? -6.77 -21.953 -1.088 1 96.5 55 HIS B C 1
ATOM 1553 O O . HIS B 1 55 ? -6.805 -23.016 -0.454 1 96.5 55 HIS B O 1
ATOM 1559 N N . CYS B 1 56 ? -6.688 -20.766 -0.574 1 96.56 56 CYS B N 1
ATOM 1560 C CA . CYS B 1 56 ? -6.559 -20.672 0.875 1 96.56 56 CYS B CA 1
ATOM 1561 C C . CYS B 1 56 ? -7.926 -20.75 1.549 1 96.56 56 CYS B C 1
ATOM 1563 O O . CYS B 1 56 ? -8.922 -20.266 1.005 1 96.56 56 CYS B O 1
ATOM 1565 N N . ASP B 1 57 ? -7.93 -21.219 2.752 1 94.06 57 ASP B N 1
ATOM 1566 C CA . ASP B 1 57 ? -9.164 -21.359 3.523 1 94.06 57 ASP B CA 1
ATOM 1567 C C . ASP B 1 57 ? -9.656 -20.016 4.043 1 94.06 57 ASP B C 1
ATOM 1569 O O . ASP B 1 57 ? -9.008 -18.984 3.836 1 94.06 57 ASP B O 1
ATOM 1573 N N . LYS B 1 58 ? -10.773 -20.031 4.742 1 89.25 58 LYS B N 1
ATOM 1574 C CA . LYS B 1 58 ? -11.539 -18.859 5.141 1 89.25 58 LYS B CA 1
ATOM 1575 C C . LYS B 1 58 ? -10.664 -17.875 5.914 1 89.25 58 LYS B C 1
ATOM 1577 O O . LYS B 1 58 ? -10.633 -16.688 5.594 1 89.25 58 LYS B O 1
ATOM 1582 N N . TYR B 1 59 ? -9.852 -18.297 6.754 1 91.44 59 TYR B N 1
ATOM 1583 C CA . TYR B 1 59 ? -9.148 -17.375 7.629 1 91.44 59 TYR B CA 1
ATOM 1584 C C . TYR B 1 59 ? -7.672 -17.281 7.258 1 91.44 59 TYR B C 1
ATOM 1586 O O . TYR B 1 59 ? -6.891 -16.625 7.957 1 91.44 59 TYR B O 1
ATOM 1594 N N . THR B 1 60 ? -7.336 -17.891 6.117 1 96.31 60 THR B N 1
ATOM 1595 C CA . THR B 1 60 ? -5.938 -17.875 5.699 1 96.31 60 THR B CA 1
ATOM 1596 C C . THR B 1 60 ? -5.777 -17.141 4.371 1 96.31 60 THR B C 1
ATOM 1598 O O . THR B 1 60 ? -6.727 -17.047 3.588 1 96.31 60 THR B O 1
ATOM 1601 N N . VAL B 1 61 ? -4.629 -16.547 4.234 1 96.75 61 VAL B N 1
ATOM 1602 C CA . VAL B 1 61 ? -4.254 -15.867 2.996 1 96.75 61 VAL B CA 1
ATOM 1603 C C . VAL B 1 61 ? -2.854 -16.312 2.574 1 96.75 61 VAL B C 1
ATOM 1605 O O . VAL B 1 61 ? -2.109 -16.891 3.371 1 96.75 61 VAL B O 1
ATOM 1608 N N . PHE B 1 62 ? -2.617 -16.078 1.329 1 95.75 62 PHE B N 1
ATOM 1609 C CA . PHE B 1 62 ? -1.313 -16.438 0.786 1 95.75 62 PHE B CA 1
ATOM 1610 C C . PHE B 1 62 ? -0.221 -15.539 1.356 1 95.75 62 PHE B C 1
ATOM 1612 O O . PHE B 1 62 ? -0.337 -14.312 1.322 1 95.75 62 PHE B O 1
ATOM 1619 N N . ASN B 1 63 ? 0.753 -16.141 1.915 1 93.69 63 ASN B N 1
ATOM 1620 C CA . ASN B 1 63 ? 1.985 -15.484 2.326 1 93.69 63 ASN B CA 1
ATOM 1621 C C . ASN B 1 63 ? 3.107 -15.703 1.315 1 93.69 63 ASN B C 1
ATOM 1623 O O . ASN B 1 63 ? 3.662 -16.797 1.229 1 93.69 63 ASN B O 1
ATOM 1627 N N . MET B 1 64 ? 3.393 -14.68 0.634 1 85.56 64 MET B N 1
ATOM 1628 C CA . MET B 1 64 ? 4.367 -14.797 -0.446 1 85.56 64 MET B CA 1
ATOM 1629 C C . MET B 1 64 ? 5.754 -15.109 0.105 1 85.56 64 MET B C 1
ATOM 1631 O O . MET B 1 64 ? 6.59 -15.688 -0.597 1 85.56 64 MET B O 1
ATOM 1635 N N . ASP B 1 65 ? 6 -14.766 1.318 1 85.62 65 ASP B N 1
ATOM 1636 C CA . ASP B 1 65 ? 7.316 -14.992 1.906 1 85.62 65 ASP B CA 1
ATOM 1637 C C . ASP B 1 65 ? 7.559 -16.484 2.156 1 85.62 65 ASP B C 1
ATOM 1639 O O . ASP B 1 65 ? 8.664 -16.969 1.952 1 85.62 65 ASP B O 1
ATOM 1643 N N . THR B 1 66 ? 6.551 -17.109 2.527 1 90.44 66 THR B N 1
ATOM 1644 C CA . THR B 1 66 ? 6.711 -18.516 2.873 1 90.44 66 THR B CA 1
ATOM 1645 C C . THR B 1 66 ? 6.23 -19.422 1.733 1 90.44 66 THR B C 1
ATOM 1647 O O . THR B 1 66 ? 6.559 -20.609 1.69 1 90.44 66 THR B O 1
ATOM 1650 N N . GLY B 1 67 ? 5.371 -18.844 0.938 1 90.12 67 GLY B N 1
ATOM 1651 C CA . GLY B 1 67 ? 4.812 -19.609 -0.166 1 90.12 67 GLY B CA 1
ATOM 1652 C C . GLY B 1 67 ? 3.652 -20.5 0.248 1 90.12 67 GLY B C 1
ATOM 1653 O O . GLY B 1 67 ? 3.381 -21.516 -0.396 1 90.12 67 GLY B O 1
ATOM 1654 N N . ASN B 1 68 ? 3.045 -20.094 1.338 1 94.12 68 ASN B N 1
ATOM 1655 C CA . ASN B 1 68 ? 1.966 -20.906 1.886 1 94.12 68 ASN B CA 1
ATOM 1656 C C . ASN B 1 68 ? 0.801 -20.047 2.365 1 94.12 68 ASN B C 1
ATOM 1658 O O . ASN B 1 68 ? 0.957 -18.844 2.566 1 94.12 68 ASN B O 1
ATOM 1662 N N . CYS B 1 69 ? -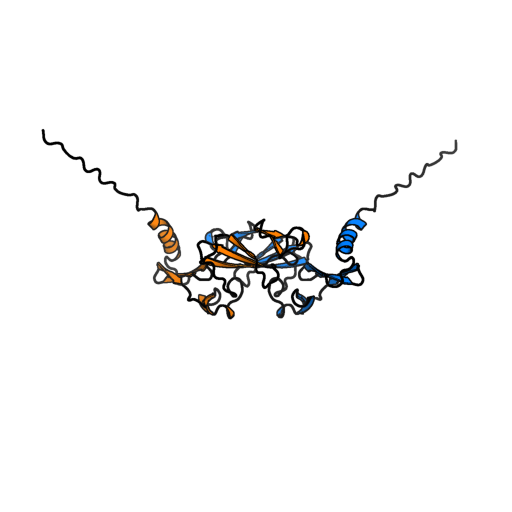0.337 -20.781 2.543 1 96.88 69 CYS B N 1
ATOM 1663 C CA . CYS B 1 69 ? -1.461 -20.125 3.205 1 96.88 69 CYS B CA 1
ATOM 1664 C C . CYS B 1 69 ? -1.234 -20.047 4.711 1 96.88 69 CYS B C 1
ATOM 1666 O O . CYS B 1 69 ? -0.879 -21.031 5.344 1 96.88 69 CYS B O 1
ATOM 1668 N N . GLU B 1 70 ? -1.388 -18.891 5.164 1 97.06 70 GLU B N 1
ATOM 1669 C CA . GLU B 1 70 ? -1.257 -18.641 6.598 1 97.06 70 GLU B CA 1
ATOM 1670 C C . GLU B 1 70 ? -2.396 -17.766 7.113 1 97.06 70 GLU B C 1
ATOM 1672 O O . GLU B 1 70 ? -3.092 -17.109 6.328 1 97.06 70 GLU B O 1
ATOM 1677 N N . TYR B 1 71 ? -2.533 -17.844 8.461 1 96.44 71 TYR B N 1
ATOM 1678 C CA . TYR B 1 71 ? -3.555 -16.969 9.023 1 96.44 71 TYR B CA 1
ATOM 1679 C C . TYR B 1 71 ? -3.268 -15.516 8.68 1 96.44 71 TYR B C 1
ATOM 1681 O O . TYR B 1 71 ? -2.123 -15.062 8.758 1 96.44 71 TYR B O 1
ATOM 1689 N N . ALA B 1 72 ? -4.289 -14.812 8.312 1 93.81 72 ALA B N 1
ATOM 1690 C CA . ALA B 1 72 ? -4.16 -13.461 7.781 1 93.81 72 ALA B CA 1
ATOM 1691 C C . ALA B 1 72 ? -3.412 -12.555 8.758 1 93.81 72 ALA B C 1
ATOM 1693 O O . ALA B 1 72 ? -2.559 -11.766 8.352 1 93.81 72 ALA B O 1
ATOM 1694 N N . PHE B 1 73 ? -3.719 -12.648 10 1 91 73 PHE B N 1
ATOM 1695 C CA . PHE B 1 73 ? -3.135 -11.734 10.984 1 91 73 PHE B CA 1
ATOM 1696 C C . PHE B 1 73 ? -1.635 -11.969 11.109 1 91 73 PHE B C 1
ATOM 1698 O O . PHE B 1 73 ? -0.925 -11.156 11.711 1 91 73 PHE B O 1
ATOM 1705 N N . ASN B 1 74 ? -1.099 -13.078 10.453 1 91.44 74 ASN B N 1
ATOM 1706 C CA . ASN B 1 74 ? 0.332 -13.367 10.469 1 91.44 74 ASN B CA 1
ATOM 1707 C C . ASN B 1 74 ? 1.007 -12.922 9.18 1 91.44 74 ASN B C 1
ATOM 1709 O O . ASN B 1 74 ? 2.217 -13.094 9.016 1 91.44 74 ASN B O 1
ATOM 1713 N N . VAL B 1 75 ? 0.245 -12.453 8.32 1 91.25 75 VAL B N 1
ATOM 1714 C CA . VAL B 1 75 ? 0.754 -12.109 7 1 91.25 75 VAL B CA 1
ATOM 1715 C C . VAL B 1 75 ? 0.805 -10.594 6.844 1 91.25 75 VAL B C 1
ATOM 1717 O O . VAL B 1 75 ? -0.117 -9.883 7.262 1 91.25 75 VAL B O 1
ATOM 1720 N N . HIS B 1 76 ? 1.876 -10.023 6.266 1 83.75 76 HIS B N 1
ATOM 1721 C CA . HIS B 1 76 ? 2.016 -8.586 6.07 1 83.75 76 HIS B CA 1
ATOM 1722 C C . HIS B 1 76 ? 1.246 -8.117 4.836 1 83.75 76 HIS B C 1
ATOM 1724 O O . HIS B 1 76 ? 0.663 -8.938 4.121 1 83.75 76 HIS B O 1
ATOM 1730 N N . SER B 1 77 ? 1.233 -6.816 4.656 1 85.69 77 SER B N 1
ATOM 1731 C CA . SER B 1 77 ? 0.631 -6.238 3.459 1 85.69 77 SER B CA 1
ATOM 1732 C C . SER B 1 77 ? 1.229 -6.848 2.193 1 85.69 77 SER B C 1
ATOM 1734 O O . SER B 1 77 ? 2.398 -7.234 2.178 1 85.69 77 SER B O 1
ATOM 1736 N N . PRO B 1 78 ? 0.437 -7.047 1.264 1 91.44 78 PRO B N 1
ATOM 1737 C CA . PRO B 1 78 ? -0.88 -6.434 1.083 1 91.44 78 PRO B CA 1
ATOM 1738 C C . PRO B 1 78 ? -2.02 -7.332 1.562 1 91.44 78 PRO B C 1
ATOM 1740 O O . PRO B 1 78 ? -3.168 -6.887 1.641 1 91.44 78 PRO B O 1
ATOM 1743 N N . CYS B 1 79 ? -1.816 -8.531 2.072 1 94.44 79 CYS B N 1
ATOM 1744 C CA . CYS B 1 79 ? -2.898 -9.492 2.244 1 94.44 79 CYS B CA 1
ATOM 1745 C C . CYS B 1 79 ? -3.207 -9.711 3.721 1 94.44 79 CYS B C 1
ATOM 1747 O O . CYS B 1 79 ? -4.152 -10.422 4.062 1 94.44 79 CYS B O 1
ATOM 1749 N N . GLY B 1 80 ? -2.523 -9.102 4.629 1 89.75 80 GLY B N 1
ATOM 1750 C CA . GLY B 1 80 ? -2.537 -9.438 6.043 1 89.75 80 GLY B CA 1
ATOM 1751 C C . GLY B 1 80 ? -3.873 -9.156 6.711 1 89.75 80 GLY B C 1
ATOM 1752 O O . GLY B 1 80 ? -4.133 -9.641 7.812 1 89.75 80 GLY B O 1
ATOM 1753 N N . VAL B 1 81 ? -4.734 -8.336 6.262 1 89.38 81 VAL B N 1
ATOM 1754 C CA . VAL B 1 81 ? -6.102 -8.117 6.723 1 89.38 81 VAL B CA 1
ATOM 1755 C C . VAL B 1 81 ? -7.086 -8.484 5.617 1 89.38 81 VAL B C 1
ATOM 1757 O O . VAL B 1 81 ? -7.266 -7.734 4.656 1 89.38 81 VAL B O 1
ATOM 1760 N N . PHE B 1 82 ? -7.676 -9.656 5.867 1 92.25 82 PHE B N 1
ATOM 1761 C CA . PHE B 1 82 ? -8.516 -10.18 4.801 1 92.25 82 PHE B CA 1
ATOM 1762 C C . PHE B 1 82 ? -9.812 -9.375 4.684 1 92.25 82 PHE B C 1
ATOM 1764 O O . PHE B 1 82 ? -10.383 -8.969 5.691 1 92.25 82 PHE B O 1
ATOM 1771 N N . ARG B 1 83 ? -10.242 -9.203 3.457 1 93.69 83 ARG B N 1
ATOM 1772 C CA . ARG B 1 83 ? -11.539 -8.617 3.121 1 93.69 83 ARG B CA 1
ATOM 1773 C C . ARG B 1 83 ? -12.344 -9.547 2.219 1 93.69 83 ARG B C 1
ATOM 1775 O O . ARG B 1 83 ? -11.797 -10.125 1.273 1 93.69 83 ARG B O 1
ATOM 1782 N N . ASP B 1 84 ? -13.578 -9.703 2.594 1 93.81 84 ASP B N 1
ATOM 1783 C CA . ASP B 1 84 ? -14.453 -10.555 1.792 1 93.81 84 ASP B CA 1
ATOM 1784 C C . ASP B 1 84 ? -14.969 -9.82 0.563 1 93.81 84 ASP B C 1
ATOM 1786 O O . ASP B 1 84 ? -15.758 -8.875 0.686 1 93.81 84 ASP B O 1
ATOM 1790 N N . CYS B 1 85 ? -14.625 -10.297 -0.6 1 96.12 85 CYS B N 1
ATOM 1791 C CA . CYS B 1 85 ? -14.984 -9.656 -1.859 1 96.12 85 CYS B CA 1
ATOM 1792 C C . CYS B 1 85 ? -16.109 -10.406 -2.551 1 96.12 85 CYS B C 1
ATOM 1794 O O . CYS B 1 85 ? -16.531 -10.039 -3.648 1 96.12 85 CYS B O 1
ATOM 1796 N N . SER B 1 86 ? -16.703 -11.422 -1.956 1 94.69 86 SER B N 1
ATOM 1797 C CA . SER B 1 86 ? -17.641 -12.328 -2.611 1 94.69 86 SER B CA 1
ATOM 1798 C C . SER B 1 86 ? -18.906 -11.594 -3.02 1 94.69 86 SER B C 1
ATOM 1800 O O . SER B 1 86 ? -19.578 -11.977 -3.984 1 94.69 86 SER B O 1
ATOM 1802 N N . LYS B 1 87 ? -19.25 -10.547 -2.342 1 96.75 87 LYS B N 1
ATOM 1803 C CA . LYS B 1 87 ? -20.5 -9.844 -2.617 1 96.75 87 LYS B CA 1
ATOM 1804 C C . LYS B 1 87 ? -20.234 -8.43 -3.141 1 96.75 87 LYS B C 1
ATOM 1806 O O . LYS B 1 87 ? -21.125 -7.586 -3.156 1 96.75 87 LYS B O 1
ATOM 1811 N N . LEU B 1 88 ? -19.031 -8.141 -3.467 1 96.69 88 LEU B N 1
ATOM 1812 C CA . LEU B 1 88 ? -18.672 -6.809 -3.926 1 96.69 88 LEU B CA 1
ATOM 1813 C C . LEU B 1 88 ? -18.422 -6.801 -5.43 1 96.69 88 LEU B C 1
ATOM 1815 O O . LEU B 1 88 ? -17.984 -7.805 -6 1 96.69 88 LEU B O 1
ATOM 1819 N N . PRO B 1 89 ? -18.766 -5.664 -6.059 1 96.94 89 PRO B N 1
ATOM 1820 C CA . PRO B 1 89 ? -18.359 -5.535 -7.457 1 96.94 89 PRO B CA 1
ATOM 1821 C C . PRO B 1 89 ? -16.844 -5.363 -7.625 1 96.94 89 PRO B C 1
ATOM 1823 O O . PRO B 1 89 ? -16.141 -5.152 -6.641 1 96.94 89 PRO B O 1
ATOM 1826 N N . ASP B 1 90 ? -16.422 -5.539 -8.859 1 96.56 90 ASP B N 1
ATOM 1827 C CA . ASP B 1 90 ? -15.023 -5.234 -9.141 1 96.56 90 ASP B CA 1
ATOM 1828 C C . ASP B 1 90 ? -14.719 -3.76 -8.883 1 96.56 90 ASP B C 1
ATOM 1830 O O . ASP B 1 90 ? -15.531 -2.891 -9.211 1 96.56 90 ASP B O 1
ATOM 1834 N N . GLY B 1 91 ? -13.594 -3.52 -8.234 1 95.81 91 GLY B N 1
ATOM 1835 C CA . GLY B 1 91 ? -13.227 -2.139 -7.961 1 95.81 91 GLY B CA 1
ATOM 1836 C C . GLY B 1 91 ? -12.391 -1.979 -6.703 1 95.81 91 GLY B C 1
ATOM 1837 O O . GLY B 1 91 ? -11.812 -2.947 -6.207 1 95.81 91 GLY B O 1
ATOM 1838 N N . HIS B 1 92 ? -12.195 -0.73 -6.312 1 97.31 92 HIS B N 1
ATOM 1839 C CA . HIS B 1 92 ? -11.422 -0.364 -5.129 1 97.31 92 HIS B CA 1
ATOM 1840 C C . HIS B 1 92 ? -12.336 0.153 -4.02 1 97.31 92 HIS B C 1
ATOM 1842 O O . HIS B 1 92 ? -13.305 0.872 -4.285 1 97.31 92 HIS B O 1
ATOM 1848 N N . PHE B 1 93 ? -12.016 -0.238 -2.85 1 97.44 93 PHE B N 1
ATOM 1849 C CA . PHE B 1 93 ? -12.836 0.129 -1.699 1 97.44 93 PHE B CA 1
ATOM 1850 C C . PHE B 1 93 ? -11.969 0.715 -0.588 1 97.44 93 PHE B C 1
ATOM 1852 O O . PHE B 1 93 ? -10.867 0.228 -0.329 1 97.44 93 PHE B O 1
ATOM 1859 N N . PRO B 1 94 ? -12.484 1.797 0.028 1 97.06 94 PRO B N 1
ATOM 1860 C CA . PRO B 1 94 ? -11.688 2.428 1.08 1 97.06 94 PRO B CA 1
ATOM 1861 C C . PRO B 1 94 ? -11.539 1.548 2.32 1 97.06 94 PRO B C 1
ATOM 1863 O O . PRO B 1 94 ? -12.461 0.794 2.656 1 97.06 94 PRO B O 1
ATOM 1866 N N . ASP B 1 95 ? -10.414 1.593 2.941 1 95.25 95 ASP B N 1
ATOM 1867 C CA . ASP B 1 95 ? -10.258 1.042 4.285 1 95.25 95 ASP B CA 1
ATOM 1868 C C . ASP B 1 95 ? -10.609 2.08 5.348 1 95.25 95 ASP B C 1
ATOM 1870 O O . ASP B 1 95 ? -9.734 2.816 5.816 1 95.25 95 ASP B O 1
ATOM 1874 N N . THR B 1 96 ? -11.789 2.031 5.773 1 93.44 96 THR B N 1
ATOM 1875 C CA . THR B 1 96 ? -12.266 3.037 6.711 1 93.44 96 THR B CA 1
ATOM 1876 C C . THR B 1 96 ? -11.664 2.814 8.094 1 93.44 96 THR B C 1
ATOM 1878 O O . THR B 1 96 ? -11.609 3.742 8.906 1 93.44 96 THR B O 1
ATOM 1881 N N . GLU B 1 97 ? -11.227 1.646 8.32 1 89.81 97 GLU B N 1
ATOM 1882 C CA . GLU B 1 97 ? -10.586 1.354 9.602 1 89.81 97 GLU B CA 1
ATOM 1883 C C . GLU B 1 97 ? -9.227 2.049 9.703 1 89.81 97 GLU B C 1
ATOM 1885 O O . GLU B 1 97 ? -8.742 2.311 10.805 1 89.81 97 GLU B O 1
ATOM 1890 N N . GLN B 1 98 ? -8.68 2.291 8.57 1 89.31 98 GLN B N 1
ATOM 1891 C CA . GLN B 1 98 ? -7.41 3.012 8.531 1 89.31 98 GLN B CA 1
ATOM 1892 C C . GLN B 1 98 ? -7.586 4.41 7.949 1 89.31 98 GLN B C 1
ATOM 1894 O O . GLN B 1 98 ? -6.762 4.863 7.148 1 89.31 98 GLN B O 1
ATOM 1899 N N . LYS B 1 99 ? -8.695 5 8.273 1 88.62 99 LYS B N 1
ATOM 1900 C CA . LYS B 1 99 ? -9.008 6.387 7.953 1 88.62 99 LYS B CA 1
ATOM 1901 C C . LYS B 1 99 ? -8.828 6.656 6.461 1 88.62 99 LYS B C 1
ATOM 1903 O O . LYS B 1 99 ? -8.352 7.723 6.07 1 88.62 99 LYS B O 1
ATOM 1908 N N . CYS B 1 100 ? -9.023 5.695 5.676 1 94.56 100 CYS B N 1
ATOM 1909 C CA . CYS B 1 100 ? -9.047 5.781 4.219 1 94.56 100 CYS B CA 1
ATOM 1910 C C . CYS B 1 100 ? -7.656 6.039 3.664 1 94.56 100 CYS B C 1
ATOM 1912 O O . CYS B 1 100 ? -7.508 6.449 2.51 1 94.56 100 CYS B O 1
ATOM 1914 N N . MET B 1 101 ? -6.668 5.809 4.43 1 92.19 101 MET B N 1
ATOM 1915 C CA . MET B 1 101 ? -5.301 6.016 3.965 1 92.19 101 MET B CA 1
ATOM 1916 C C . MET B 1 101 ? -4.836 4.848 3.1 1 92.19 101 MET B C 1
ATOM 1918 O O . MET B 1 101 ? -3.721 4.859 2.58 1 92.19 101 MET B O 1
ATOM 1922 N N . ARG B 1 102 ? -5.617 3.881 2.947 1 93.94 102 ARG B N 1
ATOM 1923 C CA . ARG B 1 102 ? -5.41 2.771 2.023 1 93.94 102 ARG B CA 1
ATOM 1924 C C . ARG B 1 102 ? -6.742 2.238 1.501 1 93.94 102 ARG B C 1
ATOM 1926 O O . ARG B 1 102 ? -7.805 2.6 2.012 1 93.94 102 ARG B O 1
ATOM 1933 N N . PHE B 1 103 ? -6.625 1.471 0.508 1 96.75 103 PHE B N 1
ATOM 1934 C CA . PHE B 1 103 ? -7.797 0.851 -0.103 1 96.75 103 PHE B CA 1
ATOM 1935 C C . PHE B 1 103 ? -7.5 -0.593 -0.493 1 96.75 103 PHE B C 1
ATOM 1937 O O . PHE B 1 103 ? -6.344 -1.021 -0.478 1 96.75 103 PHE B O 1
ATOM 1944 N N . TYR B 1 104 ? -8.547 -1.337 -0.699 1 97 104 TYR B N 1
ATOM 1945 C CA . TYR B 1 104 ? -8.344 -2.707 -1.161 1 97 104 TYR B CA 1
ATOM 1946 C C . TYR B 1 104 ? -9.094 -2.955 -2.467 1 97 104 TYR B C 1
ATOM 1948 O O . TYR B 1 104 ? -10.023 -2.221 -2.809 1 97 104 TYR B O 1
ATOM 1956 N N . THR B 1 105 ? -8.641 -3.957 -3.164 1 96.5 105 THR B N 1
ATOM 1957 C CA . THR B 1 105 ? -9.117 -4.227 -4.516 1 96.5 105 THR B CA 1
ATOM 1958 C C . THR B 1 105 ? -9.844 -5.566 -4.574 1 96.5 105 THR B C 1
ATOM 1960 O O . THR B 1 105 ? -9.352 -6.57 -4.051 1 96.5 105 THR B O 1
ATOM 1963 N N . CYS B 1 106 ? -11.023 -5.52 -5.133 1 97 106 CYS B N 1
ATOM 1964 C CA . CYS B 1 106 ? -11.773 -6.727 -5.445 1 97 106 CYS B CA 1
ATOM 1965 C C . CYS B 1 106 ? -11.898 -6.918 -6.953 1 97 106 CYS B C 1
ATOM 1967 O O . CYS B 1 106 ? -12.234 -5.98 -7.676 1 97 106 CYS B O 1
ATOM 1969 N N . TRP B 1 107 ? -11.516 -8.094 -7.402 1 95.38 107 TRP B N 1
ATOM 1970 C CA . TRP B 1 107 ? -11.609 -8.477 -8.812 1 95.38 107 TRP B CA 1
ATOM 1971 C C . TRP B 1 107 ? -12.109 -9.906 -8.953 1 95.38 107 TRP B C 1
ATOM 1973 O O . TRP B 1 107 ? -11.5 -10.844 -8.43 1 95.38 107 TRP B O 1
ATOM 1983 N N . LYS B 1 108 ? -13.227 -10.023 -9.672 1 95.38 108 LYS B N 1
ATOM 1984 C CA . LYS B 1 108 ? -13.836 -11.336 -9.875 1 95.38 108 LYS B CA 1
ATOM 1985 C C . LYS B 1 108 ? -14.023 -12.062 -8.539 1 95.38 108 LYS B C 1
ATOM 1987 O O . LYS B 1 108 ? -13.617 -13.219 -8.398 1 95.38 108 LYS B O 1
ATOM 1992 N N . LYS B 1 109 ? -14.453 -11.289 -7.617 1 95.19 109 LYS B N 1
ATOM 1993 C CA . LYS B 1 109 ? -14.844 -11.781 -6.297 1 95.19 109 LYS B CA 1
ATOM 1994 C C . LYS B 1 109 ? -13.617 -12.18 -5.477 1 95.19 109 LYS B C 1
ATOM 1996 O O . LYS B 1 109 ? -13.75 -12.859 -4.457 1 95.19 109 LYS B O 1
ATOM 2001 N N . SER B 1 110 ? -12.461 -11.805 -5.949 1 95.19 110 SER B N 1
ATOM 2002 C CA . SER B 1 110 ? -11.227 -12.125 -5.246 1 95.19 110 SER B CA 1
ATOM 2003 C C . SER B 1 110 ? -10.609 -10.891 -4.602 1 95.19 110 SER B C 1
ATOM 2005 O O . SER B 1 110 ? -10.617 -9.805 -5.191 1 95.19 110 SER B O 1
ATOM 2007 N N . PHE B 1 111 ? -10.109 -11.109 -3.396 1 97 111 PHE B N 1
ATOM 2008 C CA . PHE B 1 111 ? -9.383 -10.086 -2.65 1 97 111 PHE B CA 1
ATOM 2009 C C . PHE B 1 111 ? -7.941 -9.992 -3.125 1 97 111 PHE B C 1
ATOM 2011 O O . PHE B 1 111 ? -7.168 -10.938 -2.982 1 97 111 PHE B O 1
ATOM 2018 N N . LEU B 1 112 ? -7.543 -8.836 -3.625 1 96.56 112 LEU B N 1
ATOM 2019 C CA . LEU B 1 112 ? -6.215 -8.688 -4.211 1 96.56 112 LEU B CA 1
ATOM 2020 C C . LEU B 1 112 ? -5.293 -7.906 -3.285 1 96.56 112 LEU B C 1
ATOM 2022 O O . LEU B 1 112 ? -4.16 -7.586 -3.656 1 96.56 112 LEU B O 1
ATOM 2026 N N . GLY B 1 113 ? -5.805 -7.566 -2.084 1 96.06 113 GLY B N 1
ATOM 2027 C CA . GLY B 1 113 ? -4.941 -6.941 -1.095 1 96.06 113 GLY B CA 1
ATOM 2028 C C . GLY B 1 113 ? -5.145 -5.441 -0.983 1 96.06 113 GLY B C 1
ATOM 2029 O O . GLY B 1 113 ? -5.953 -4.863 -1.713 1 96.06 113 GLY B O 1
ATOM 2030 N N . PHE B 1 114 ? -4.352 -4.828 -0.058 1 94.94 114 PHE B N 1
ATOM 2031 C CA . PHE B 1 114 ? -4.426 -3.396 0.207 1 94.94 114 PHE B CA 1
ATOM 2032 C C . PHE B 1 114 ? -3.361 -2.645 -0.583 1 94.94 114 PHE B C 1
ATOM 2034 O O . PHE B 1 114 ? -2.248 -3.141 -0.76 1 94.94 114 PHE B O 1
ATOM 2041 N N . ASN B 1 115 ? -3.742 -1.449 -0.991 1 93.31 115 ASN B N 1
ATOM 2042 C CA . ASN B 1 115 ? -2.838 -0.44 -1.533 1 93.31 115 ASN B CA 1
ATOM 2043 C C . ASN B 1 115 ? -2.82 0.818 -0.67 1 93.31 115 ASN B C 1
ATOM 2045 O O . ASN B 1 115 ? -3.871 1.398 -0.389 1 93.31 115 ASN B O 1
ATOM 2049 N N . SER B 1 116 ? -1.632 1.161 -0.221 1 91.88 116 SER B N 1
ATOM 2050 C CA . SER B 1 116 ? -1.545 2.365 0.598 1 91.88 116 SER B CA 1
ATOM 2051 C C . SER B 1 116 ? -1.419 3.615 -0.267 1 91.88 116 SER B C 1
ATOM 2053 O O . SER B 1 116 ? -0.734 3.6 -1.292 1 91.88 116 SER B O 1
ATOM 2055 N N . CYS B 1 117 ? -2.047 4.633 0.196 1 93 117 CYS B N 1
ATOM 2056 C CA . CYS B 1 117 ? -1.831 5.953 -0.387 1 93 117 CYS B CA 1
ATOM 2057 C C . CYS B 1 117 ? -0.539 6.574 0.131 1 93 117 CYS B C 1
ATOM 2059 O O . CYS B 1 117 ? -0.057 6.207 1.205 1 93 117 CYS B O 1
ATOM 2061 N N . ALA B 1 118 ? -0.008 7.445 -0.702 1 90.38 118 ALA B N 1
ATOM 2062 C CA . ALA B 1 118 ? 1.085 8.25 -0.16 1 90.38 118 ALA B CA 1
ATOM 2063 C C . ALA B 1 118 ? 0.635 9.023 1.076 1 90.38 118 ALA B C 1
ATOM 2065 O O . ALA B 1 118 ? -0.549 9.328 1.226 1 90.38 118 ALA B O 1
ATOM 2066 N N . MET B 1 119 ? 1.657 9.234 1.919 1 92.56 119 MET B N 1
ATOM 2067 C CA . MET B 1 119 ? 1.298 9.906 3.162 1 92.56 119 MET B CA 1
ATOM 2068 C C . MET B 1 119 ? 0.609 11.234 2.881 1 92.56 119 MET B C 1
ATOM 2070 O O . MET B 1 119 ? 1.066 12.008 2.039 1 92.56 119 MET B O 1
ATOM 2074 N N . GLY B 1 120 ? -0.52 11.492 3.525 1 88.94 120 GLY B N 1
ATOM 2075 C CA . GLY B 1 120 ? -1.274 12.734 3.391 1 88.94 120 GLY B CA 1
ATOM 2076 C C . GLY B 1 120 ? -2.471 12.602 2.465 1 88.94 120 GLY B C 1
ATOM 2077 O O . GLY B 1 120 ? -3.355 13.461 2.465 1 88.94 120 GLY B O 1
ATOM 2078 N N . LEU B 1 121 ? -2.457 11.539 1.747 1 92.5 121 LEU B N 1
ATOM 2079 C CA . LEU B 1 121 ? -3.555 11.336 0.808 1 92.5 121 LEU B CA 1
ATOM 2080 C C . LEU B 1 121 ? -4.547 10.312 1.349 1 92.5 121 LEU B C 1
ATOM 2082 O O . LEU B 1 121 ? -4.203 9.508 2.217 1 92.5 121 LEU B O 1
ATOM 2086 N N . VAL B 1 122 ? -5.746 10.453 0.825 1 94.19 122 VAL B N 1
ATOM 2087 C CA . VAL B 1 122 ? -6.801 9.516 1.186 1 94.19 122 VAL B CA 1
ATOM 2088 C C . VAL B 1 122 ? -7.496 9.008 -0.076 1 94.19 122 VAL B C 1
ATOM 2090 O O . VAL B 1 122 ? -7.426 9.641 -1.13 1 94.19 122 VAL B O 1
ATOM 2093 N N . PHE B 1 123 ? -8.109 7.887 0.055 1 97.12 123 PHE B N 1
ATOM 2094 C CA . PHE B 1 123 ? -8.734 7.266 -1.107 1 97.12 123 PHE B CA 1
ATOM 2095 C C . PHE B 1 123 ? -10.016 7.996 -1.49 1 97.12 123 PHE B C 1
ATOM 2097 O O . PHE B 1 123 ? -10.891 8.211 -0.649 1 97.12 123 PHE B O 1
ATOM 2104 N N . ASN B 1 124 ? -10.062 8.445 -2.725 1 97.81 124 ASN B N 1
ATOM 2105 C CA . ASN B 1 124 ? -11.242 9.047 -3.344 1 97.81 124 ASN B CA 1
ATOM 2106 C C . ASN B 1 124 ? -12.102 7.996 -4.047 1 97.81 124 ASN B C 1
ATOM 2108 O O . ASN B 1 124 ? -11.789 7.582 -5.164 1 97.81 124 ASN B O 1
ATOM 2112 N N . VAL B 1 125 ? -13.156 7.617 -3.398 1 95.62 125 VAL B N 1
ATOM 2113 C CA . VAL B 1 125 ? -13.977 6.508 -3.871 1 95.62 125 VAL B CA 1
ATOM 2114 C C . VAL B 1 125 ? -14.555 6.844 -5.246 1 95.62 125 VAL B C 1
ATOM 2116 O O . VAL B 1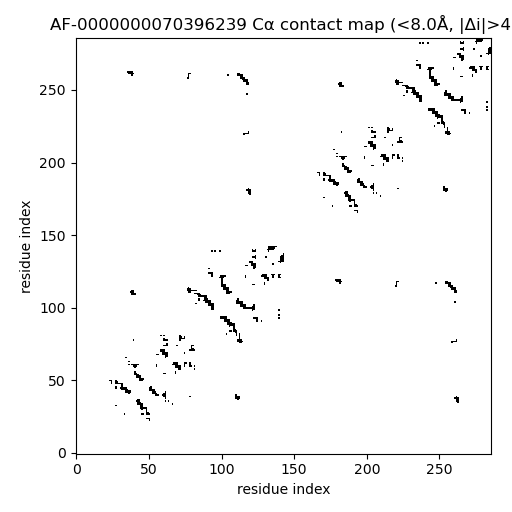 125 ? -14.656 5.973 -6.109 1 95.62 125 VAL B O 1
ATOM 2119 N N . ARG B 1 126 ? -14.82 8.023 -5.477 1 95.5 126 ARG B N 1
ATOM 2120 C CA . ARG B 1 126 ? -15.438 8.438 -6.73 1 95.5 126 ARG B CA 1
ATOM 2121 C C . ARG B 1 126 ? -14.445 8.359 -7.887 1 95.5 126 ARG B C 1
ATOM 2123 O O . ARG B 1 126 ? -14.766 7.836 -8.953 1 95.5 126 ARG B O 1
ATOM 2130 N N . GLU B 1 127 ? -13.289 8.852 -7.617 1 95.81 127 GLU B N 1
ATOM 2131 C CA . GLU B 1 127 ? -12.281 8.906 -8.672 1 95.81 127 GLU B CA 1
ATOM 2132 C C . GLU B 1 127 ? -11.445 7.629 -8.703 1 95.81 127 GLU B C 1
ATOM 2134 O O . GLU B 1 127 ? -10.688 7.395 -9.648 1 95.81 127 GLU B O 1
ATOM 2139 N N . GLN B 1 128 ? -11.523 6.879 -7.648 1 95.5 128 GLN B N 1
ATOM 2140 C CA . GLN B 1 128 ? -10.828 5.598 -7.516 1 95.5 128 GLN B CA 1
ATOM 2141 C C . GLN B 1 128 ? -9.32 5.789 -7.516 1 95.5 128 GLN B C 1
ATOM 2143 O O . GLN B 1 128 ? -8.586 5.012 -8.141 1 95.5 128 GLN B O 1
ATOM 2148 N N . VAL B 1 129 ? -8.883 6.84 -6.93 1 94 129 VAL B N 1
ATOM 2149 C CA . VAL B 1 129 ? -7.473 7.152 -6.758 1 94 129 VAL B CA 1
ATOM 2150 C C . VAL B 1 129 ? -7.242 7.777 -5.387 1 94 129 VAL B C 1
ATOM 2152 O O . VAL B 1 129 ? -8.188 8.227 -4.738 1 94 129 VAL B O 1
ATOM 2155 N N . CYS B 1 130 ? -5.992 7.777 -4.938 1 94.62 130 CYS B N 1
ATOM 2156 C CA . CYS B 1 130 ? -5.629 8.562 -3.764 1 94.62 130 CYS B CA 1
ATOM 2157 C C . CYS B 1 130 ? -5.551 10.047 -4.105 1 94.62 130 CYS B C 1
ATOM 2159 O O . CYS B 1 130 ? -5.047 10.414 -5.164 1 94.62 130 CYS B O 1
ATOM 2161 N N . ASP B 1 131 ? -6.129 10.828 -3.229 1 94.88 131 ASP B N 1
ATOM 2162 C CA . ASP B 1 131 ? -6.301 12.258 -3.467 1 94.88 131 ASP B CA 1
ATOM 2163 C C . ASP B 1 131 ? -6.141 13.055 -2.174 1 94.88 131 ASP B C 1
ATOM 2165 O O . ASP B 1 131 ? -6.156 12.484 -1.081 1 94.88 131 ASP B O 1
ATOM 2169 N N . TRP B 1 132 ? -5.906 14.289 -2.373 1 89.5 132 TRP B N 1
ATOM 2170 C CA . TRP B 1 132 ? -5.859 15.148 -1.192 1 89.5 132 TRP B CA 1
ATOM 2171 C C . TRP B 1 132 ? -7.207 15.164 -0.475 1 89.5 132 TRP B C 1
ATOM 2173 O O . TRP B 1 132 ? -8.258 15.195 -1.117 1 89.5 132 TRP B O 1
ATOM 2183 N N . PRO B 1 133 ? -7.152 15.234 0.859 1 89.81 133 PRO B N 1
ATOM 2184 C CA . PRO B 1 133 ? -8.406 15.156 1.614 1 89.81 133 PRO B CA 1
ATOM 2185 C C . PRO B 1 133 ? -9.391 16.266 1.245 1 89.81 133 PRO B C 1
ATOM 2187 O O . PRO B 1 133 ? -10.602 16.062 1.292 1 89.81 133 PRO B O 1
ATOM 2190 N N . PHE B 1 134 ? -8.914 17.359 0.831 1 86.62 134 PHE B N 1
ATOM 2191 C CA . PHE B 1 134 ? -9.797 18.484 0.547 1 86.62 134 PHE B CA 1
ATOM 2192 C C . PHE B 1 134 ? -10.531 18.266 -0.774 1 86.62 134 PHE B C 1
ATOM 2194 O O . PHE B 1 134 ? -11.484 18.984 -1.079 1 86.62 134 PHE B O 1
ATOM 2201 N N . ASN B 1 135 ? -10.133 17.312 -1.553 1 92.56 135 ASN B N 1
ATOM 2202 C CA . ASN B 1 135 ? -10.797 16.984 -2.807 1 92.56 135 ASN B CA 1
ATOM 2203 C C . ASN B 1 135 ? -11.797 15.844 -2.625 1 92.56 135 ASN B C 1
ATOM 2205 O O . ASN B 1 135 ? -12.523 15.492 -3.555 1 92.56 135 ASN B O 1
ATOM 2209 N N . VAL B 1 136 ? -11.781 15.289 -1.454 1 94.69 136 VAL B N 1
ATOM 2210 C CA . VAL B 1 136 ? -12.523 14.055 -1.238 1 94.69 136 VAL B CA 1
ATOM 2211 C C . VAL B 1 136 ? -13.672 14.305 -0.263 1 94.69 136 VAL B C 1
ATOM 2213 O O . VAL B 1 136 ? -13.492 14.961 0.767 1 94.69 136 VAL B O 1
ATOM 2216 N N . MET B 1 137 ? -14.812 13.766 -0.622 1 92.75 137 MET B N 1
ATOM 2217 C CA . MET B 1 137 ? -15.969 13.93 0.249 1 92.75 137 MET B CA 1
ATOM 2218 C C . MET B 1 137 ? -15.867 13.031 1.475 1 92.75 137 MET B C 1
ATOM 2220 O O . MET B 1 137 ? -15.117 12.055 1.474 1 92.75 137 MET B O 1
ATOM 2224 N N . ALA B 1 138 ? -16.625 13.477 2.576 1 91.5 138 ALA B N 1
ATOM 2225 C CA . ALA B 1 138 ? -16.781 12.586 3.725 1 91.5 138 ALA B CA 1
ATOM 2226 C C . ALA B 1 138 ? -17.297 11.219 3.293 1 91.5 138 ALA B C 1
ATOM 2228 O O . ALA B 1 138 ? -18.031 11.109 2.301 1 91.5 138 ALA B O 1
ATOM 2229 N N . PRO B 1 139 ? -16.922 10.18 3.967 1 92.81 139 PRO B N 1
ATOM 2230 C CA . PRO B 1 139 ? -16.219 10.195 5.25 1 92.81 139 PRO B CA 1
ATOM 2231 C C . PRO B 1 139 ? -14.711 10.141 5.094 1 92.81 139 PRO B C 1
ATOM 2233 O O . PRO B 1 139 ? -13.977 10.258 6.082 1 92.81 139 PRO B O 1
ATOM 2236 N N . CYS B 1 140 ? -14.203 10.016 3.852 1 94 140 CYS B N 1
ATOM 2237 C CA . CYS B 1 140 ? -12.766 9.828 3.676 1 94 140 CYS B CA 1
ATOM 2238 C C . CYS B 1 140 ? -12.055 11.18 3.59 1 94 140 CYS B C 1
ATOM 2240 O O . CYS B 1 140 ? -10.891 11.297 3.977 1 94 140 CYS B O 1
ATOM 2242 N N . GLY B 1 141 ? -12.758 12.094 3.133 1 90.06 141 GLY B N 1
ATOM 2243 C CA . GLY B 1 141 ? -12.164 13.414 2.973 1 90.06 141 GLY B CA 1
ATOM 2244 C C . GLY B 1 141 ? -12.93 14.5 3.705 1 90.06 141 GLY B C 1
ATOM 2245 O O . GLY B 1 141 ? -13.797 14.211 4.531 1 90.06 141 GLY B O 1
ATOM 2246 N N . ILE B 1 142 ? -12.523 15.75 3.441 1 82.94 142 ILE B N 1
ATOM 2247 C CA . ILE B 1 142 ? -13.109 16.859 4.176 1 82.94 142 ILE B CA 1
ATOM 2248 C C . ILE B 1 142 ? -13.742 17.844 3.199 1 82.94 142 ILE B C 1
ATOM 2250 O O . ILE B 1 142 ? -14.062 18.984 3.572 1 82.94 142 ILE B O 1
ATOM 2254 N N . ARG B 1 143 ? -13.773 17.453 2.049 1 84.25 143 ARG B N 1
ATOM 2255 C CA . ARG B 1 143 ? -14.492 18.312 1.109 1 84.25 143 ARG B CA 1
ATOM 2256 C C . ARG B 1 143 ? -15.961 18.438 1.493 1 84.25 143 ARG B C 1
ATOM 2258 O O . ARG B 1 143 ? -16.609 17.438 1.843 1 84.25 143 ARG B O 1
#

Organism: Crassostrea virginica (NCBI:txid6565)

InterPro domains:
  IPR002557 Chitin binding domain [PF01607] (28-74)
  IPR002557 Chitin binding domain [PF01607] (85-135)
  IPR002557 Chitin binding domain [PS50940] (25-81)
  IPR002557 Chitin binding domain [PS50940] (82-142)
  IPR002557 Chitin binding domain [SM00494] (26-81)
  IPR002557 Chitin binding domain [SM00494] (83-142)
  IPR036508 Chitin binding domain superfamily [SSF57625] (23-80)
  IPR036508 Chitin binding domain superfamily [SSF57625] (85-141)
  IPR051940 Chitin-binding developmental regulator [PTHR23301] (37-141)

pLDDT: mean 84.29, std 16.58, range [35.44, 97.81]

Sequence (286 aa):
MLSHFLLTTVYGMTLVLAFYESAVDEICSGRDDVIFARSCKTYLKCENGTAVTVHCDKYTVFNMDTGNCEYAFNVHSPCGVFRDCSKLPDGHFPDTEQKCMRFYTCWKKSFLGFNSCAMGLVFNVREQVCDWPFNVMAPCGIRMLSHFLLTTVYGMTLVLAFYESAVDEICSGRDDVIFARSCKTYLKCENGTAVTVHCDKYTVFNMDTGNCEYAFNVHSPCGVFRDCSKLPDGHFPDTEQKCMRFYTCWKKSFLGFNSCAMGLVFNVREQVCDWPFNVMAPCGIR

Secondary structure (DSSP, 8-state):
--------------GGGGHHHHHHHHHHTT-SS-EEESSSSEEEEEETTEEEEEE--TTEEEETTTTEEEEGGGS-TTTSS----TTS-SEEEE-GGGTTSEEEEEETTEEEEEEEPPTT-EEETTTTEEE-GGGS-TTTS--/--------------GGGHHHHHHHHHHHTT-SS-EEESSSSEEEEEETTEEEEEE--TTEEEETTTTEEEEGGGS-TTTSS----TTS-SEEEE-GGGTTSEEEEEETTEEEEEEEPPTT-EEETTTTEEE-GGGS-TTTS--

Foldseek 3Di:
DPPPPPPPPPPPPPPPPPPVQVVVLVVLQVNQADKADPAQQWIWGRDPSGIDIDGHDDQWGQAPVVRDTDGLCPHDPFRNDDDFQQPPDFAWAADVVVLQQKIWTDDPRGTRGIDGHDPQWGAARVVRDTDHQCVHDPPSHDD/DPPPPPPPPPPDPPPPVPPVQVVVLVVLQVNQADKADPAQQWIWGRDPSGIDIDGHDDQWGQAPVVRDTDGLCPHDPFRNDDDFQQPPDFAWAADVVVLQQKIWTADPRGTRGIDGHDPQWGAARVVRDTDHQCVHDPPSHDD

Solvent-accessible surface area (backbone atoms only — not comparable to full-atom values): 15593 Å² total; per-residue (Å²): 138,85,80,79,79,78,79,77,76,77,81,72,81,70,71,73,75,62,58,72,64,47,56,52,28,60,66,11,56,89,29,63,80,50,71,45,46,67,22,22,41,30,32,34,35,21,52,92,35,33,62,41,79,46,73,39,54,93,67,25,18,50,27,81,88,79,70,40,66,35,51,18,87,78,31,64,83,34,31,18,70,78,62,88,19,75,88,46,70,71,46,71,42,67,31,67,90,57,66,10,32,24,29,32,35,24,52,90,45,32,31,22,23,34,31,38,25,47,43,51,25,16,42,22,76,86,79,69,42,67,34,52,33,69,79,17,52,66,90,47,20,71,71,138,86,79,80,79,79,78,78,75,76,82,73,81,71,70,70,75,59,57,69,62,48,56,51,28,60,66,10,56,90,29,63,81,49,72,45,46,67,23,22,42,30,32,33,34,22,53,93,36,33,63,40,80,46,74,38,54,94,68,26,18,50,27,80,89,77,70,40,66,34,50,15,89,77,32,63,83,33,31,18,71,80,60,88,19,75,87,46,70,71,46,72,41,67,32,67,90,57,66,8,32,25,28,34,37,23,52,89,45,32,32,22,22,33,32,37,25,49,44,50,26,15,43,23,75,86,77,69,42,67,33,51,33,70,79,17,51,66,92,47,20,72,70

Radius of gyration: 26.63 Å; Cα contacts (8 Å, |Δi|>4): 601; chains: 2; bounding box: 60×110×72 Å